Protein AF-A0A4Y1VCK9-F1 (afdb_monomer_lite)

Sequence (188 aa):
MKLEYYNTDTGCELAETELLISRLETYLGGITMLRAAAGSPEPTPFEHFLKASGNYLPSPQARWCTQKMKLAEMEKFVGDAPTISYVGIRGDEDREGYVSTKPNIQAIFPFRKNIWSVDVVNKVLSNNNIAQLLEIYTSLCDEETLSEAKKIIEKPLTKDFYYSKKTNSLLDLDTKLFNKAVFNLNNS

Radius of gyration: 20.65 Å; chains: 1; bounding box: 45×40×56 Å

Structure (mmCIF, N/CA/C/O backbone):
data_AF-A0A4Y1VCK9-F1
#
_entry.id   AF-A0A4Y1VCK9-F1
#
loop_
_atom_site.group_PDB
_atom_site.id
_atom_site.type_symbol
_atom_site.label_atom_id
_atom_site.label_alt_id
_atom_site.label_comp_id
_atom_site.label_asym_id
_atom_site.label_entity_id
_atom_site.label_seq_id
_atom_site.pdbx_PDB_ins_code
_atom_site.Cartn_x
_atom_site.Cartn_y
_atom_site.Cartn_z
_atom_site.occupancy
_atom_site.B_iso_or_equiv
_atom_site.auth_seq_id
_atom_site.auth_comp_id
_atom_site.auth_asym_id
_atom_site.auth_atom_id
_atom_site.pdbx_PDB_model_num
ATOM 1 N N . MET A 1 1 ? -9.619 -18.671 -3.807 1.00 60.00 1 MET A N 1
ATOM 2 C CA . MET A 1 1 ? -9.296 -17.277 -4.178 1.00 60.00 1 MET A CA 1
ATOM 3 C C . MET A 1 1 ? -8.118 -17.328 -5.134 1.00 60.00 1 MET A C 1
ATOM 5 O O . MET A 1 1 ? -7.158 -18.013 -4.806 1.00 60.00 1 MET A O 1
ATOM 9 N N . LYS A 1 2 ? -8.210 -16.713 -6.317 1.00 82.00 2 LYS A N 1
ATOM 10 C CA . LYS A 1 2 ? -7.089 -16.642 -7.266 1.00 82.00 2 LYS A CA 1
ATOM 11 C C . LYS A 1 2 ? -6.325 -15.349 -6.975 1.00 82.00 2 LYS A C 1
ATOM 13 O O . LYS A 1 2 ? -6.942 -14.290 -6.987 1.00 82.00 2 LYS A O 1
ATOM 18 N N . LEU A 1 3 ? -5.045 -15.456 -6.632 1.00 91.31 3 LEU A N 1
ATOM 19 C CA . LEU A 1 3 ? -4.153 -14.313 -6.444 1.00 91.31 3 LEU A CA 1
ATOM 20 C C . LEU A 1 3 ? -3.320 -14.133 -7.709 1.00 91.31 3 LEU A C 1
ATOM 22 O O . LEU A 1 3 ? -2.913 -15.119 -8.320 1.00 91.31 3 LEU A O 1
ATOM 26 N N . GLU A 1 4 ? -3.075 -12.883 -8.080 1.00 94.38 4 GLU A N 1
ATOM 27 C CA . GLU A 1 4 ? -2.155 -12.532 -9.156 1.00 94.38 4 GLU A CA 1
ATOM 28 C C . GLU A 1 4 ? -0.924 -11.874 -8.541 1.00 94.38 4 GLU A C 1
ATOM 30 O O . GLU A 1 4 ? -1.030 -10.936 -7.749 1.00 94.38 4 GLU A O 1
ATOM 35 N N . TYR A 1 5 ? 0.245 -12.408 -8.881 1.00 95.50 5 TYR A N 1
ATOM 36 C CA . TYR A 1 5 ? 1.530 -11.903 -8.422 1.00 95.50 5 TYR A CA 1
ATOM 37 C C . TYR A 1 5 ? 2.165 -11.092 -9.540 1.00 95.50 5 TYR A C 1
ATOM 39 O O . TYR A 1 5 ? 2.100 -11.484 -10.704 1.00 95.50 5 TYR A O 1
ATOM 47 N N . TYR A 1 6 ? 2.803 -9.982 -9.191 1.00 95.56 6 TYR A N 1
ATOM 48 C CA . TYR A 1 6 ? 3.545 -9.177 -10.148 1.00 95.56 6 TYR A CA 1
ATOM 49 C C . TYR A 1 6 ? 4.873 -8.713 -9.551 1.00 95.56 6 TYR A C 1
ATOM 51 O O . TYR A 1 6 ? 4.999 -8.553 -8.335 1.00 95.56 6 TYR A O 1
ATOM 59 N N . ASN A 1 7 ? 5.850 -8.468 -10.419 1.00 95.44 7 ASN A N 1
ATOM 60 C CA . ASN A 1 7 ? 7.098 -7.799 -10.078 1.00 95.44 7 ASN A CA 1
ATOM 61 C C . ASN A 1 7 ? 7.366 -6.677 -11.085 1.00 95.44 7 ASN A C 1
ATOM 63 O O . ASN A 1 7 ? 7.166 -6.859 -12.282 1.00 95.44 7 ASN A O 1
ATOM 67 N N . THR A 1 8 ? 7.809 -5.514 -10.611 1.00 94.06 8 THR A N 1
ATOM 68 C CA . THR A 1 8 ? 8.187 -4.391 -11.482 1.00 94.06 8 THR A CA 1
ATOM 69 C C . THR A 1 8 ? 9.689 -4.417 -11.719 1.00 94.06 8 THR A C 1
ATOM 71 O O . THR A 1 8 ? 10.450 -4.088 -10.809 1.00 94.06 8 THR A O 1
ATOM 74 N N . ASP A 1 9 ? 10.101 -4.785 -12.924 1.00 92.19 9 ASP A N 1
ATOM 75 C CA . ASP A 1 9 ? 11.502 -4.888 -13.321 1.00 92.19 9 ASP A CA 1
ATOM 76 C C . ASP A 1 9 ? 12.027 -3.532 -13.810 1.00 92.19 9 ASP A C 1
ATOM 78 O O . ASP A 1 9 ? 11.540 -2.940 -14.781 1.00 92.19 9 ASP A O 1
ATOM 82 N N . THR A 1 10 ? 13.025 -3.024 -13.088 1.00 88.06 10 THR A N 1
ATOM 83 C CA . THR A 1 10 ? 13.671 -1.741 -13.369 1.00 88.06 10 THR A CA 1
ATOM 84 C C . THR A 1 10 ? 14.794 -1.845 -14.401 1.00 88.06 10 THR A C 1
ATOM 86 O O . THR A 1 10 ? 15.227 -0.817 -14.922 1.00 88.06 10 THR A O 1
ATOM 89 N N . GLY A 1 11 ? 15.246 -3.063 -14.710 1.00 89.00 11 GLY A N 1
ATOM 90 C CA . GLY A 1 11 ? 16.439 -3.377 -15.491 1.00 89.00 11 GLY A CA 1
ATOM 91 C C . GLY A 1 11 ? 17.757 -3.196 -14.732 1.00 89.00 11 GLY A C 1
ATOM 92 O O . GLY A 1 11 ? 18.815 -3.397 -15.321 1.00 89.00 11 GLY A O 1
ATOM 93 N N . CYS A 1 12 ? 17.704 -2.833 -13.446 1.00 91.69 12 CYS A N 1
ATOM 94 C CA . CYS A 1 12 ? 18.872 -2.586 -12.595 1.00 91.69 12 CYS A CA 1
ATOM 95 C C . CYS A 1 12 ? 18.836 -3.393 -11.287 1.00 91.69 12 CYS A C 1
ATOM 97 O O . CYS A 1 12 ? 19.471 -3.007 -10.305 1.00 91.69 12 CYS A O 1
ATOM 99 N N . GLU A 1 13 ? 18.064 -4.479 -11.244 1.00 92.81 13 GLU A N 1
ATOM 100 C CA . GLU A 1 13 ? 18.006 -5.353 -10.076 1.00 92.81 13 GLU A CA 1
ATOM 101 C C . GLU A 1 13 ? 19.308 -6.155 -9.920 1.00 92.81 13 GLU A C 1
ATOM 103 O O . GLU A 1 13 ? 20.048 -6.404 -10.875 1.00 92.81 13 GLU A O 1
ATOM 108 N N . LEU A 1 14 ? 19.598 -6.567 -8.68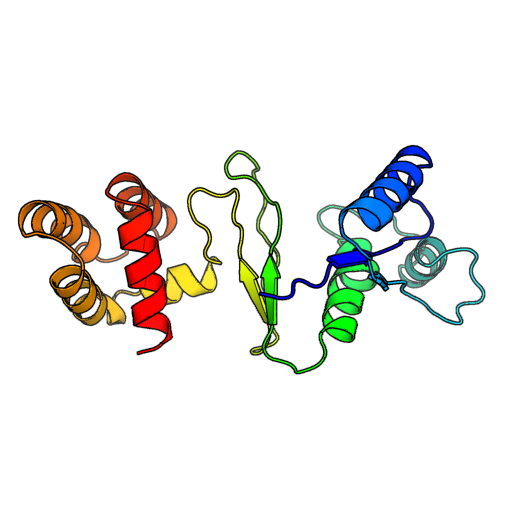7 1.00 95.69 14 LEU A N 1
ATOM 109 C CA . LEU A 1 14 ? 20.730 -7.446 -8.405 1.00 95.69 14 LEU A CA 1
ATOM 110 C C . LEU A 1 14 ? 20.469 -8.854 -8.958 1.00 95.69 14 LEU A C 1
ATOM 112 O O . LEU A 1 14 ? 19.330 -9.326 -8.964 1.00 95.69 14 LEU A O 1
ATOM 116 N N . ALA A 1 15 ? 21.529 -9.567 -9.347 1.00 95.81 15 ALA A N 1
ATOM 117 C CA . ALA A 1 15 ? 21.416 -10.936 -9.857 1.00 95.81 15 ALA A CA 1
ATOM 118 C C . ALA A 1 15 ? 20.752 -11.885 -8.839 1.00 95.81 15 ALA A C 1
ATOM 120 O O . ALA A 1 15 ? 20.006 -12.790 -9.210 1.00 95.81 15 ALA A O 1
ATOM 121 N N . GLU A 1 16 ? 20.979 -11.657 -7.544 1.00 96.56 16 GLU A N 1
ATOM 122 C CA . GLU A 1 16 ? 20.338 -12.386 -6.452 1.00 96.56 16 GLU A CA 1
ATOM 123 C C . GLU A 1 16 ? 18.826 -12.127 -6.386 1.00 96.56 16 GLU A C 1
ATOM 125 O O . GLU A 1 16 ? 18.066 -13.048 -6.079 1.00 96.56 16 GLU A O 1
ATOM 130 N N . THR A 1 17 ? 18.383 -10.904 -6.697 1.00 95.38 17 THR A N 1
ATOM 131 C CA . THR A 1 17 ? 16.960 -10.540 -6.767 1.00 95.38 17 THR A CA 1
ATOM 132 C C . THR A 1 17 ? 16.283 -11.262 -7.927 1.00 95.38 17 THR A C 1
ATOM 134 O O . THR A 1 17 ? 15.239 -11.881 -7.731 1.00 95.38 17 THR A O 1
ATOM 137 N N . GLU A 1 18 ? 16.906 -11.269 -9.106 1.00 94.25 18 GLU A N 1
ATOM 138 C CA . GLU A 1 18 ? 16.404 -11.994 -10.281 1.00 94.25 18 GLU A CA 1
ATOM 139 C C . GLU A 1 18 ? 16.302 -13.504 -10.018 1.00 94.25 18 GLU A C 1
ATOM 141 O O . GLU A 1 18 ? 15.280 -14.140 -10.293 1.00 94.25 18 GLU A O 1
ATOM 146 N N . LEU A 1 19 ? 17.328 -14.086 -9.388 1.00 96.06 19 LEU A N 1
ATOM 147 C CA . LEU A 1 19 ? 17.314 -15.494 -8.991 1.00 96.06 19 LEU A CA 1
ATOM 148 C C . LEU A 1 19 ? 16.197 -15.798 -7.982 1.00 96.06 19 LEU A C 1
ATOM 150 O O . LEU A 1 19 ? 15.556 -16.849 -8.062 1.00 96.06 19 LEU A O 1
ATOM 154 N N . LEU A 1 20 ? 15.964 -14.902 -7.020 1.00 96.12 20 LEU A N 1
ATOM 155 C CA . LEU A 1 20 ? 14.878 -15.040 -6.055 1.00 96.12 20 LEU A CA 1
ATOM 156 C C . LEU A 1 20 ? 13.510 -15.001 -6.748 1.00 96.12 20 LEU A C 1
ATOM 158 O O . LEU A 1 20 ? 12.677 -15.863 -6.469 1.00 96.12 20 LEU A O 1
ATOM 162 N N . ILE A 1 21 ? 13.289 -14.054 -7.664 1.00 95.38 21 ILE A N 1
ATOM 163 C CA . ILE A 1 21 ? 12.033 -13.929 -8.418 1.00 95.38 21 ILE A CA 1
ATOM 164 C C . ILE A 1 21 ? 11.775 -15.195 -9.239 1.00 95.38 21 ILE A C 1
ATOM 166 O O . ILE A 1 21 ? 10.688 -15.756 -9.145 1.00 95.38 21 ILE A O 1
ATOM 170 N N . SER A 1 22 ? 12.781 -15.713 -9.949 1.00 94.25 22 SER A N 1
ATOM 171 C CA . SER A 1 22 ? 12.662 -16.952 -10.734 1.00 94.25 22 SER A CA 1
ATOM 172 C C . SER A 1 22 ? 12.265 -18.168 -9.877 1.00 94.25 22 SER A C 1
ATOM 174 O O . SER A 1 22 ? 11.417 -18.983 -10.258 1.00 94.25 22 SER A O 1
ATOM 176 N N . ARG A 1 23 ? 12.829 -18.281 -8.666 1.00 96.00 23 ARG A N 1
ATOM 177 C CA . ARG A 1 23 ? 12.450 -19.337 -7.710 1.00 96.00 23 ARG A CA 1
ATOM 178 C C . ARG A 1 23 ? 11.017 -19.166 -7.209 1.00 96.00 23 ARG A C 1
ATOM 180 O O . ARG A 1 23 ? 10.289 -20.153 -7.105 1.00 96.00 23 ARG A O 1
ATOM 187 N N . LEU A 1 24 ? 10.614 -17.933 -6.903 1.00 96.12 24 LEU A N 1
ATOM 188 C CA . LEU A 1 24 ? 9.256 -17.623 -6.455 1.00 96.12 24 LEU A CA 1
ATOM 189 C C . LEU A 1 24 ? 8.224 -17.870 -7.554 1.00 96.12 24 LEU A C 1
ATOM 191 O O . LEU A 1 24 ? 7.168 -18.417 -7.262 1.00 96.12 24 LEU A O 1
ATOM 195 N N . GLU A 1 25 ? 8.534 -17.535 -8.803 1.00 94.56 25 GLU A N 1
ATOM 196 C CA . GLU A 1 25 ? 7.661 -17.775 -9.952 1.00 94.56 25 GLU A CA 1
ATOM 197 C C . GLU A 1 25 ? 7.301 -19.259 -10.081 1.00 94.56 25 GLU A C 1
ATOM 199 O O . GLU A 1 25 ? 6.123 -19.605 -10.198 1.00 94.56 25 GLU A O 1
ATOM 204 N N . THR A 1 26 ? 8.303 -20.133 -9.949 1.00 92.12 26 THR A N 1
ATOM 205 C CA . THR A 1 26 ? 8.113 -21.592 -9.968 1.00 92.12 26 THR A CA 1
ATOM 206 C C . THR A 1 26 ? 7.213 -22.062 -8.823 1.00 92.12 26 THR A C 1
ATOM 208 O O . THR A 1 26 ? 6.365 -22.931 -9.014 1.00 92.12 26 THR A O 1
ATOM 211 N N . TYR A 1 27 ? 7.381 -21.491 -7.627 1.00 94.12 27 TYR A N 1
ATOM 212 C CA . TYR A 1 27 ? 6.625 -21.885 -6.437 1.00 94.12 27 TYR A CA 1
ATOM 213 C C . TYR A 1 27 ? 5.177 -21.366 -6.439 1.00 94.12 27 TYR A C 1
ATOM 215 O O . TYR A 1 27 ? 4.266 -22.067 -6.004 1.00 94.12 27 TYR A O 1
ATOM 223 N N . LEU A 1 28 ? 4.958 -20.139 -6.916 1.00 93.25 28 LEU A N 1
ATOM 224 C CA . LEU A 1 28 ? 3.664 -19.450 -6.881 1.00 93.25 28 LEU A CA 1
ATOM 225 C C . LEU A 1 28 ? 2.787 -19.743 -8.107 1.00 93.25 28 LEU A C 1
ATOM 227 O O . LEU A 1 28 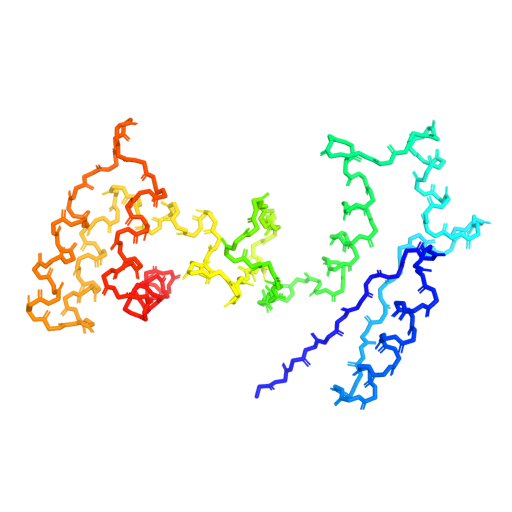? 1.611 -19.382 -8.112 1.00 93.25 28 LEU A O 1
ATOM 231 N N . GLY A 1 29 ? 3.334 -20.414 -9.125 1.00 90.75 29 GLY A N 1
ATOM 232 C CA . GLY A 1 29 ? 2.617 -20.741 -10.358 1.00 90.75 29 GLY A CA 1
ATOM 233 C C . GLY A 1 29 ? 2.518 -19.572 -11.342 1.00 90.75 29 GLY A C 1
ATOM 234 O O . GLY A 1 29 ? 1.594 -19.548 -12.154 1.00 90.75 29 GLY A O 1
ATOM 235 N N . GLY A 1 30 ? 3.453 -18.618 -11.268 1.00 93.31 30 GLY A N 1
ATOM 236 C CA . GLY A 1 30 ? 3.553 -17.470 -12.173 1.00 93.31 30 GLY A CA 1
ATOM 237 C C . GLY A 1 30 ? 3.673 -16.120 -11.460 1.00 93.31 30 GLY A C 1
ATOM 238 O O . GLY A 1 30 ? 3.009 -15.868 -10.453 1.00 93.31 30 GLY A O 1
ATOM 239 N N . ILE A 1 31 ? 4.506 -15.235 -12.014 1.00 96.19 31 ILE A N 1
ATOM 240 C CA . ILE A 1 31 ? 4.640 -13.829 -11.617 1.00 96.19 31 ILE A CA 1
ATOM 241 C C . ILE A 1 31 ? 4.616 -12.982 -12.890 1.00 96.19 31 ILE A C 1
ATOM 243 O O . ILE A 1 31 ? 5.438 -13.162 -13.783 1.00 96.19 31 ILE A O 1
ATOM 247 N N . THR A 1 32 ? 3.696 -12.025 -12.977 1.00 96.00 32 THR A N 1
ATOM 248 C CA . THR A 1 32 ? 3.654 -11.089 -14.102 1.00 96.00 32 THR A CA 1
ATOM 249 C C . THR A 1 32 ? 4.784 -10.069 -13.979 1.00 96.00 32 THR A C 1
ATOM 251 O O . THR A 1 32 ? 4.818 -9.266 -13.044 1.00 96.00 32 THR A O 1
ATOM 254 N N . MET A 1 33 ? 5.694 -10.061 -14.950 1.00 95.25 33 MET A N 1
ATOM 255 C CA . MET A 1 33 ? 6.770 -9.074 -15.027 1.00 95.25 33 MET A CA 1
ATOM 256 C C . MET A 1 33 ? 6.261 -7.784 -15.679 1.00 95.25 33 MET A C 1
ATOM 258 O O . MET A 1 33 ? 5.908 -7.760 -16.857 1.00 95.25 33 MET A O 1
ATOM 262 N N . LEU A 1 34 ? 6.221 -6.703 -14.905 1.00 96.25 34 LEU A N 1
ATOM 263 C CA . LEU A 1 34 ? 5.840 -5.369 -15.358 1.00 96.25 34 LEU A CA 1
ATOM 264 C C . LEU A 1 34 ? 7.097 -4.564 -15.658 1.00 96.25 34 LEU A C 1
ATOM 266 O O . LEU A 1 34 ? 7.964 -4.424 -14.797 1.00 96.25 34 LEU A O 1
ATOM 270 N N . ARG A 1 35 ? 7.189 -4.005 -16.864 1.00 94.56 35 ARG A N 1
ATOM 271 C CA . ARG A 1 35 ? 8.363 -3.247 -17.297 1.00 94.56 35 ARG A CA 1
ATOM 272 C C . ARG A 1 35 ? 7.944 -1.909 -17.883 1.00 94.56 35 ARG A C 1
ATOM 274 O O . ARG A 1 35 ? 7.143 -1.846 -18.813 1.00 94.56 35 ARG A O 1
ATOM 281 N N . ALA A 1 36 ? 8.503 -0.839 -17.332 1.00 95.38 36 ALA A N 1
ATOM 282 C CA . ALA A 1 36 ? 8.236 0.513 -17.799 1.00 95.38 36 ALA A CA 1
ATOM 283 C C . ALA A 1 36 ? 9.016 0.836 -19.086 1.00 95.38 36 ALA A C 1
ATOM 285 O O . ALA A 1 36 ? 9.899 0.087 -19.499 1.00 95.38 36 ALA A O 1
ATOM 286 N N . ALA A 1 37 ? 8.707 1.982 -19.701 1.00 94.50 37 ALA A N 1
ATOM 287 C CA . ALA A 1 37 ? 9.429 2.516 -20.863 1.00 94.50 37 ALA A CA 1
ATOM 288 C C . ALA A 1 37 ? 9.569 1.526 -22.045 1.00 94.50 37 ALA A C 1
ATOM 290 O O . ALA A 1 37 ? 10.586 1.510 -22.740 1.00 94.50 37 ALA A O 1
ATOM 291 N N . ALA A 1 38 ? 8.541 0.703 -22.288 1.00 89.94 38 ALA A N 1
ATOM 292 C CA . ALA A 1 38 ? 8.500 -0.192 -23.442 1.00 89.94 38 ALA A CA 1
ATOM 293 C C . ALA A 1 38 ? 8.685 0.595 -24.754 1.00 89.94 38 ALA A C 1
ATOM 295 O O . ALA A 1 38 ? 8.019 1.606 -24.980 1.00 89.94 38 ALA A O 1
ATOM 296 N N . GLY A 1 39 ? 9.607 0.140 -25.607 1.00 90.44 39 GLY A N 1
ATOM 297 C CA . GLY A 1 39 ? 9.965 0.823 -26.856 1.00 90.44 39 GLY A CA 1
ATOM 298 C C . GLY A 1 39 ? 10.962 1.980 -26.703 1.00 90.44 39 GLY A C 1
ATOM 299 O O . GLY A 1 39 ? 11.272 2.643 -27.690 1.00 90.44 39 GLY A O 1
ATOM 300 N N . SER A 1 40 ? 11.482 2.229 -25.498 1.00 94.38 40 SER A N 1
ATOM 301 C CA . SER A 1 40 ? 12.594 3.160 -25.296 1.00 94.38 40 SER A CA 1
ATOM 302 C C . SER A 1 40 ? 13.859 2.682 -26.026 1.00 94.38 40 SER A C 1
ATOM 304 O O . SER A 1 40 ? 14.155 1.488 -25.985 1.00 94.38 40 SER A O 1
ATOM 306 N N . PRO A 1 41 ? 14.644 3.592 -26.638 1.00 94.69 41 PRO A N 1
ATOM 307 C CA . PRO A 1 41 ? 15.957 3.259 -27.191 1.00 94.69 41 PRO A CA 1
ATOM 308 C C . PRO A 1 41 ? 17.045 3.106 -26.113 1.00 94.69 41 PRO A C 1
ATOM 310 O O . PRO A 1 41 ? 18.161 2.701 -26.425 1.00 94.69 41 PRO A O 1
ATOM 313 N N . GLU A 1 42 ? 16.751 3.481 -24.866 1.00 95.50 42 GLU A N 1
ATOM 314 C CA . GLU A 1 42 ? 17.703 3.419 -23.752 1.00 95.50 42 GLU A CA 1
ATOM 315 C C . GLU A 1 42 ? 17.856 1.979 -23.214 1.00 95.50 42 GLU A C 1
ATOM 317 O O . GLU A 1 42 ? 16.892 1.211 -23.282 1.00 95.50 42 GLU A O 1
ATOM 322 N N . PRO A 1 43 ? 19.025 1.607 -22.649 1.00 93.38 43 PRO A N 1
ATOM 323 C CA . PRO A 1 43 ? 19.329 0.221 -22.271 1.00 93.38 43 PRO A CA 1
ATOM 324 C C . PRO A 1 43 ? 18.352 -0.386 -21.257 1.00 93.38 43 PRO A C 1
ATOM 326 O O . PRO A 1 43 ? 17.958 -1.548 -21.384 1.00 93.38 43 PRO A O 1
ATOM 329 N N . THR A 1 44 ? 17.930 0.396 -20.264 1.00 95.06 44 THR A N 1
ATOM 330 C CA . THR A 1 44 ? 16.940 -0.023 -19.274 1.00 95.06 44 THR A CA 1
ATOM 331 C C . THR A 1 44 ? 15.875 1.053 -19.050 1.00 95.06 44 THR A C 1
ATOM 333 O O . THR A 1 44 ? 16.066 2.234 -19.378 1.00 95.06 44 THR A O 1
ATOM 336 N N . PRO A 1 45 ? 14.734 0.675 -18.442 1.00 95.44 45 PRO A N 1
ATOM 337 C CA . PRO A 1 45 ? 13.766 1.647 -17.955 1.00 95.44 45 PRO A CA 1
ATOM 338 C C . PRO A 1 45 ? 14.388 2.684 -17.008 1.00 95.44 45 PRO A C 1
ATOM 340 O O . PRO A 1 45 ? 13.941 3.832 -16.992 1.00 95.44 45 PRO A O 1
ATOM 343 N N . PHE A 1 46 ? 15.420 2.317 -16.240 1.00 95.31 46 PHE A N 1
ATOM 344 C CA . PHE A 1 46 ? 16.111 3.251 -15.358 1.00 95.31 46 PHE A CA 1
ATOM 345 C C . PHE A 1 46 ? 16.854 4.336 -16.140 1.00 95.31 46 PHE A C 1
ATOM 347 O O . PHE A 1 46 ? 16.624 5.510 -15.857 1.00 95.31 46 PHE A O 1
ATOM 354 N N . GLU A 1 47 ? 17.671 4.000 -17.150 1.00 95.50 47 GLU A N 1
ATOM 355 C CA . GLU A 1 47 ? 18.364 5.031 -17.945 1.00 95.50 47 GLU A CA 1
ATOM 356 C C . GLU A 1 47 ? 17.375 5.925 -18.698 1.00 95.50 47 GLU A C 1
ATOM 358 O O . GLU A 1 47 ? 17.579 7.140 -18.765 1.00 95.50 47 GLU A O 1
ATOM 363 N N . HIS A 1 48 ? 16.267 5.354 -19.189 1.00 96.56 48 HIS A N 1
ATOM 364 C CA . HIS A 1 48 ? 15.189 6.135 -19.795 1.00 96.56 48 HIS A CA 1
ATOM 365 C C . HIS A 1 48 ? 14.687 7.235 -18.860 1.00 96.56 48 HIS A C 1
ATOM 367 O O . HIS A 1 48 ? 14.678 8.416 -19.222 1.00 96.56 48 HIS A O 1
ATOM 373 N N . PHE A 1 49 ? 14.283 6.869 -17.643 1.00 95.88 49 PHE A N 1
ATOM 374 C CA . PHE A 1 49 ? 13.736 7.842 -16.704 1.00 95.88 49 PHE A CA 1
ATOM 375 C C . PHE A 1 49 ? 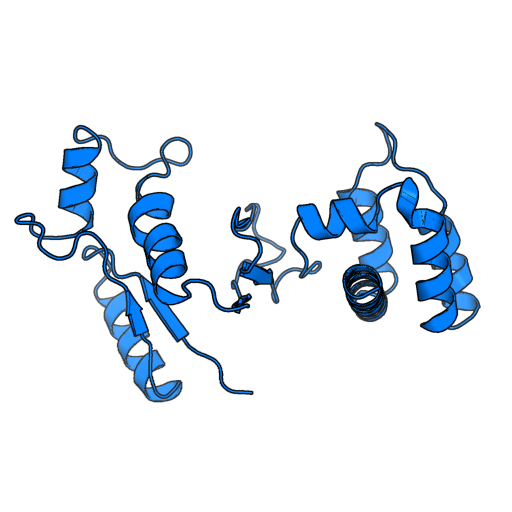14.800 8.709 -16.031 1.00 95.88 49 PHE A C 1
ATOM 377 O O . PHE A 1 49 ? 14.487 9.844 -15.673 1.00 95.88 49 PHE A O 1
ATOM 384 N N . LEU A 1 50 ? 16.045 8.244 -15.918 1.00 95.75 50 LEU A N 1
ATOM 385 C CA . LEU A 1 50 ? 17.172 9.061 -15.475 1.00 95.75 50 LEU A CA 1
ATOM 386 C C . LEU A 1 50 ? 17.388 10.227 -16.444 1.00 95.75 50 LEU A C 1
ATOM 388 O O . LEU A 1 50 ? 17.416 11.383 -16.020 1.00 95.75 50 LEU A O 1
ATOM 392 N N . LYS A 1 51 ? 17.437 9.945 -17.750 1.00 95.94 51 LYS A N 1
ATOM 393 C CA . LYS A 1 51 ? 17.563 10.968 -18.795 1.00 95.94 51 LYS A CA 1
ATOM 394 C C . LYS A 1 51 ? 16.341 11.883 -18.842 1.00 95.94 51 LYS A C 1
ATOM 396 O O . LYS A 1 51 ? 16.497 13.103 -18.884 1.00 95.94 51 LYS A O 1
ATOM 401 N N . ALA A 1 52 ? 15.132 11.321 -18.755 1.00 95.00 52 ALA A N 1
ATOM 402 C CA . ALA A 1 52 ? 13.895 12.104 -18.692 1.00 95.00 52 ALA A CA 1
ATOM 403 C C . ALA A 1 52 ? 13.812 13.000 -17.439 1.00 95.00 52 ALA A C 1
ATOM 405 O O . ALA A 1 52 ? 13.157 14.039 -17.472 1.00 95.00 52 ALA A O 1
ATOM 406 N N . SER A 1 53 ? 14.509 12.633 -16.358 1.00 94.62 53 SER A N 1
ATOM 407 C CA . SER A 1 53 ? 14.625 13.415 -15.120 1.00 94.62 53 SER A CA 1
ATOM 408 C C . SER A 1 53 ? 15.846 14.349 -15.106 1.00 94.62 53 SER A C 1
ATOM 410 O O . SER A 1 53 ? 16.250 14.809 -14.041 1.00 94.62 53 SER A O 1
ATOM 412 N N . GLY A 1 54 ? 16.472 14.624 -16.258 1.00 94.81 54 GLY A N 1
ATOM 413 C CA . GLY A 1 54 ? 17.620 15.537 -16.350 1.00 94.81 54 GLY A CA 1
ATOM 414 C C . GLY A 1 54 ? 18.907 14.980 -15.739 1.00 94.81 54 GLY A C 1
ATOM 415 O O . GLY A 1 54 ? 19.734 15.746 -15.252 1.00 94.81 54 GLY A O 1
ATOM 416 N N . ASN A 1 55 ? 19.069 13.655 -15.742 1.00 94.62 55 ASN A N 1
ATOM 417 C CA . ASN A 1 55 ? 20.161 12.915 -15.100 1.00 94.62 55 ASN A CA 1
ATOM 418 C C . ASN A 1 55 ? 20.239 13.088 -13.573 1.00 94.62 55 ASN A C 1
ATOM 420 O O . ASN A 1 55 ? 21.288 12.871 -12.967 1.00 94.62 55 ASN A O 1
ATOM 424 N N . TYR A 1 56 ? 19.122 13.449 -12.938 1.00 93.31 56 TYR A N 1
ATOM 425 C CA . TYR A 1 56 ? 19.024 13.535 -11.488 1.00 93.31 56 TYR A CA 1
ATOM 426 C C . TYR A 1 56 ? 18.637 12.182 -10.875 1.00 93.31 56 TYR A C 1
ATOM 428 O O . TYR A 1 56 ? 17.578 11.623 -11.175 1.00 93.31 56 TYR A O 1
ATOM 436 N N . LEU A 1 57 ? 19.490 11.662 -9.988 1.00 93.75 57 LEU A N 1
ATOM 437 C CA . LEU A 1 57 ? 19.252 10.394 -9.297 1.00 93.75 57 LEU A CA 1
ATOM 438 C C . LEU A 1 57 ? 18.005 10.460 -8.397 1.00 93.75 57 LEU A C 1
ATOM 440 O O . LEU A 1 57 ? 17.697 11.514 -7.837 1.00 93.75 57 LEU A O 1
ATOM 444 N N . PRO A 1 58 ? 17.274 9.343 -8.234 1.00 92.19 58 PRO A N 1
ATOM 445 C CA . PRO A 1 58 ? 16.096 9.328 -7.382 1.00 92.19 58 PRO A CA 1
ATOM 446 C C . PRO A 1 58 ? 16.495 9.505 -5.914 1.00 92.19 58 PRO A C 1
ATOM 448 O O . PRO A 1 58 ? 17.531 9.017 -5.463 1.00 92.19 58 PRO A O 1
ATOM 451 N N . SER A 1 59 ? 15.638 10.174 -5.149 1.00 91.38 59 SER A N 1
ATOM 452 C CA . SER A 1 59 ? 15.830 10.423 -3.718 1.00 91.38 59 SER A CA 1
ATOM 453 C C . SER A 1 59 ? 14.503 10.283 -2.961 1.00 91.38 59 SER A C 1
ATOM 455 O O . SER A 1 59 ? 13.445 10.176 -3.592 1.00 91.38 59 SER A O 1
ATOM 457 N N . PRO A 1 60 ? 14.503 10.295 -1.614 1.00 85.19 60 PRO A N 1
ATOM 458 C CA . PRO A 1 60 ? 13.262 10.311 -0.840 1.00 85.19 60 PRO A CA 1
ATOM 459 C C . PRO A 1 60 ? 12.326 11.473 -1.205 1.00 85.19 60 PRO A C 1
ATOM 461 O O . PRO A 1 60 ? 11.110 11.314 -1.132 1.00 85.19 60 PRO A O 1
ATOM 464 N N . GLN A 1 61 ? 12.873 12.614 -1.634 1.00 85.62 61 GLN A N 1
ATOM 465 C CA . GLN A 1 61 ? 12.111 13.767 -2.119 1.00 85.62 61 GLN A CA 1
ATOM 466 C C . GLN A 1 61 ? 11.740 13.616 -3.602 1.00 85.62 61 GLN A C 1
ATOM 468 O O . GLN A 1 61 ? 10.614 13.908 -3.995 1.00 85.62 61 GLN A O 1
ATOM 473 N N . ALA A 1 62 ? 12.663 13.113 -4.426 1.00 88.88 62 ALA A N 1
ATOM 474 C CA . ALA A 1 62 ? 12.478 12.909 -5.860 1.00 88.88 62 ALA A CA 1
ATOM 475 C C . ALA A 1 62 ? 12.224 11.427 -6.176 1.00 88.88 62 ALA A C 1
ATOM 477 O O . ALA A 1 62 ? 13.081 10.711 -6.697 1.00 88.88 62 ALA A O 1
ATOM 478 N N . ARG A 1 63 ? 11.015 10.954 -5.859 1.00 90.75 63 ARG A N 1
ATOM 479 C CA . ARG A 1 63 ? 10.624 9.533 -5.950 1.00 90.75 63 ARG A CA 1
ATOM 480 C C . ARG A 1 63 ? 10.180 9.099 -7.352 1.00 90.75 63 ARG A C 1
ATOM 482 O O . ARG A 1 63 ? 9.279 8.265 -7.486 1.00 90.75 63 ARG A O 1
ATOM 489 N N . TRP A 1 64 ? 10.797 9.645 -8.399 1.00 93.00 64 TRP A N 1
ATOM 490 C CA . TRP A 1 64 ? 10.381 9.403 -9.783 1.00 93.00 64 TRP A CA 1
ATOM 491 C C . TRP A 1 64 ? 10.462 7.921 -10.165 1.00 93.00 64 TRP A C 1
ATOM 493 O O . TRP A 1 64 ? 9.576 7.431 -10.860 1.00 93.00 64 TRP A O 1
ATOM 503 N N . CYS A 1 65 ? 11.443 7.172 -9.645 1.00 92.25 65 CYS A N 1
ATOM 504 C CA . CYS A 1 65 ? 11.571 5.740 -9.926 1.00 92.25 65 CYS A CA 1
ATOM 505 C C . CYS A 1 65 ? 10.375 4.951 -9.373 1.00 92.25 65 CYS A C 1
ATOM 507 O O . CYS A 1 65 ? 9.800 4.116 -10.064 1.00 92.25 65 CYS A O 1
ATOM 509 N N . THR A 1 66 ? 9.918 5.274 -8.157 1.00 91.56 66 THR A N 1
ATOM 510 C CA . THR A 1 66 ? 8.733 4.640 -7.560 1.00 91.56 66 THR A CA 1
ATOM 511 C C . THR A 1 66 ? 7.480 4.988 -8.358 1.00 91.56 66 THR A C 1
ATOM 513 O O . THR A 1 66 ? 6.683 4.109 -8.668 1.00 91.56 66 THR A O 1
ATOM 516 N N . GLN A 1 67 ? 7.313 6.261 -8.718 1.00 92.19 67 GLN A N 1
ATOM 517 C CA . GLN A 1 67 ? 6.124 6.724 -9.431 1.00 92.19 67 GLN A CA 1
ATOM 518 C C . GLN A 1 67 ? 6.039 6.147 -10.849 1.00 92.19 67 GLN A C 1
ATOM 520 O O . GLN A 1 67 ? 5.008 5.600 -11.224 1.00 92.19 67 GLN A O 1
ATOM 525 N N . LYS A 1 68 ? 7.118 6.257 -11.631 1.00 94.50 68 LYS A N 1
ATOM 526 C CA . LYS A 1 68 ? 7.126 5.933 -13.064 1.00 94.50 68 LYS A CA 1
ATOM 527 C C . LYS A 1 68 ? 7.368 4.459 -13.353 1.00 94.50 68 LYS A C 1
ATOM 529 O O . LYS A 1 68 ? 6.787 3.945 -14.296 1.00 94.50 68 LYS A O 1
ATOM 534 N N . MET A 1 69 ? 8.209 3.795 -12.563 1.00 95.12 69 MET A N 1
ATOM 535 C CA . MET A 1 69 ? 8.648 2.429 -12.868 1.00 95.12 69 MET A CA 1
ATOM 536 C C . MET A 1 69 ? 7.909 1.368 -12.055 1.00 95.12 69 MET A C 1
ATOM 538 O O . MET A 1 69 ? 7.964 0.199 -12.412 1.00 95.12 69 MET A O 1
ATOM 542 N N . LYS A 1 70 ? 7.231 1.756 -10.963 1.00 92.94 70 LYS A N 1
ATOM 543 C CA . LYS A 1 70 ? 6.527 0.816 -10.076 1.00 92.94 70 LYS A CA 1
ATOM 544 C C . LYS A 1 70 ? 5.026 1.073 -10.044 1.00 92.94 70 LYS A C 1
ATOM 546 O O . LYS A 1 70 ? 4.250 0.243 -10.504 1.00 92.94 70 LYS A O 1
ATOM 551 N N . LEU A 1 71 ? 4.617 2.232 -9.526 1.00 93.25 71 LEU A N 1
ATOM 552 C CA . LEU A 1 71 ? 3.203 2.546 -9.304 1.00 93.25 71 LEU A CA 1
ATOM 553 C C . LEU A 1 71 ? 2.434 2.678 -10.620 1.00 93.25 71 LEU A C 1
ATOM 555 O O . LEU A 1 71 ? 1.399 2.041 -10.769 1.00 93.25 71 LEU A O 1
ATOM 559 N N . ALA A 1 72 ? 2.966 3.427 -11.591 1.00 94.38 72 ALA A N 1
ATOM 560 C CA . ALA A 1 72 ? 2.314 3.591 -12.889 1.00 94.38 72 ALA A CA 1
ATOM 561 C C . ALA A 1 72 ? 2.158 2.264 -13.650 1.00 94.38 72 ALA A C 1
ATOM 563 O O . ALA A 1 72 ? 1.141 2.056 -14.303 1.00 94.38 72 ALA A O 1
ATOM 564 N N . GLU A 1 73 ? 3.135 1.358 -13.566 1.00 95.56 73 GLU A N 1
ATOM 565 C CA . GLU A 1 73 ? 3.044 0.059 -14.241 1.00 95.56 73 GLU A CA 1
ATOM 566 C C . GLU A 1 73 ? 2.062 -0.884 -13.538 1.00 95.56 73 GLU A C 1
ATOM 568 O O . GLU A 1 73 ? 1.269 -1.538 -14.211 1.00 95.56 73 GLU A O 1
ATOM 573 N N . MET A 1 74 ? 2.025 -0.887 -12.200 1.00 94.75 74 MET A N 1
ATOM 574 C CA . MET A 1 74 ? 0.988 -1.598 -11.444 1.00 94.75 74 MET A CA 1
ATOM 575 C C . MET A 1 74 ? -0.410 -1.068 -11.788 1.00 94.75 74 MET A C 1
ATOM 577 O O . MET A 1 74 ? -1.302 -1.848 -12.101 1.00 94.75 74 MET A O 1
ATOM 581 N N . GLU A 1 75 ? -0.594 0.254 -11.820 1.00 95.00 75 GLU A N 1
ATOM 582 C CA . GLU A 1 75 ? -1.877 0.880 -12.159 1.00 95.00 75 GLU A CA 1
ATOM 583 C C . GLU A 1 75 ? -2.344 0.590 -13.594 1.00 95.00 75 GLU A C 1
ATOM 585 O O . GLU A 1 75 ? -3.550 0.590 -13.848 1.00 95.00 75 GLU A O 1
ATOM 590 N N . LYS A 1 76 ? -1.416 0.384 -14.539 1.00 94.69 76 LYS A N 1
ATOM 591 C CA . LYS A 1 76 ? -1.728 -0.063 -15.907 1.00 94.69 76 LYS A CA 1
ATOM 592 C C . LYS A 1 76 ? -2.107 -1.537 -15.938 1.00 94.69 76 LYS A C 1
ATOM 594 O O . LYS A 1 76 ? -3.049 -1.893 -16.633 1.00 94.69 76 LYS A O 1
ATOM 599 N N . PHE A 1 77 ? -1.378 -2.369 -15.195 1.00 95.25 77 PHE A N 1
ATOM 600 C CA . PHE A 1 77 ? -1.625 -3.805 -15.109 1.00 95.25 77 PHE A CA 1
ATOM 601 C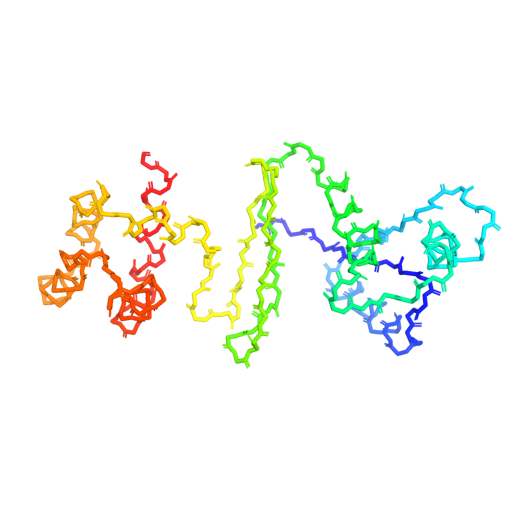 C . PHE A 1 77 ? -3.025 -4.113 -14.562 1.00 95.25 77 PHE A C 1
ATOM 603 O O . PHE A 1 77 ? -3.735 -4.928 -15.141 1.00 95.25 77 PHE A O 1
ATOM 610 N N . VAL A 1 78 ? -3.448 -3.417 -13.502 1.00 94.75 78 VAL A N 1
ATOM 611 C CA . VAL A 1 78 ? -4.779 -3.611 -12.894 1.00 94.75 78 VAL A CA 1
ATOM 612 C C . VAL A 1 78 ? -5.918 -2.966 -13.697 1.00 94.75 78 VAL A C 1
ATOM 614 O O . VAL A 1 78 ? -7.068 -3.396 -13.604 1.00 94.75 78 VAL A O 1
ATOM 617 N N . GLY A 1 79 ? -5.622 -1.924 -14.482 1.00 94.88 79 GLY A N 1
ATOM 618 C CA . GLY A 1 79 ? -6.616 -1.179 -15.253 1.00 94.88 79 GLY A CA 1
ATOM 619 C C . GLY A 1 79 ? -7.702 -0.544 -14.373 1.00 94.88 79 GLY A C 1
ATOM 620 O O . GLY A 1 79 ? -7.408 0.078 -13.348 1.00 94.88 79 GLY A O 1
ATOM 621 N N . ASP A 1 80 ? -8.960 -0.711 -14.787 1.00 95.00 80 ASP A N 1
ATOM 622 C CA . ASP A 1 80 ? -10.144 -0.148 -14.117 1.00 95.00 80 ASP A CA 1
ATOM 623 C C . ASP A 1 80 ? -10.907 -1.179 -13.264 1.00 95.00 80 ASP A C 1
ATOM 625 O O . ASP A 1 80 ? -11.941 -0.870 -12.669 1.00 95.00 80 ASP A O 1
ATOM 629 N N . ALA A 1 81 ? -10.408 -2.417 -13.178 1.00 92.19 81 ALA A N 1
ATOM 630 C CA . ALA A 1 81 ? -11.049 -3.467 -12.395 1.00 92.19 81 ALA A CA 1
ATOM 631 C C . ALA A 1 81 ? -10.950 -3.172 -10.882 1.00 92.19 81 ALA A C 1
ATOM 633 O O . ALA A 1 81 ? -9.885 -2.744 -10.416 1.00 92.19 81 ALA A O 1
ATOM 634 N N . PRO A 1 82 ? -12.011 -3.424 -10.086 1.00 92.94 82 PRO A N 1
ATOM 635 C CA . PRO A 1 82 ? -11.923 -3.384 -8.629 1.00 92.94 82 PRO A CA 1
ATOM 636 C C . PRO A 1 82 ? -10.839 -4.343 -8.124 1.00 92.94 82 PRO A C 1
ATOM 638 O O . PRO A 1 82 ? -10.923 -5.551 -8.340 1.00 92.94 82 PRO A O 1
ATOM 641 N N . THR A 1 83 ? -9.816 -3.805 -7.463 1.00 93.00 83 THR A N 1
ATOM 642 C CA . THR A 1 83 ? -8.588 -4.528 -7.124 1.00 93.00 83 THR A CA 1
ATOM 643 C C . THR A 1 83 ? -8.181 -4.281 -5.679 1.00 93.00 83 THR A C 1
ATOM 645 O O . THR A 1 83 ? -8.064 -3.138 -5.234 1.00 93.00 83 THR A O 1
ATOM 648 N N . ILE A 1 84 ? -7.888 -5.366 -4.960 1.00 90.50 84 ILE A N 1
ATOM 649 C CA . ILE A 1 84 ? -7.241 -5.317 -3.647 1.00 90.50 84 ILE A CA 1
ATOM 650 C C . ILE A 1 84 ? -5.749 -5.600 -3.836 1.00 90.50 84 ILE A C 1
ATOM 652 O O . ILE A 1 84 ? -5.357 -6.702 -4.213 1.00 90.50 84 ILE A O 1
ATOM 656 N N . SER A 1 85 ? -4.912 -4.604 -3.554 1.00 91.62 85 SER A N 1
ATOM 657 C CA . SER A 1 85 ? -3.455 -4.691 -3.634 1.00 91.62 85 SER A CA 1
ATOM 658 C C . SER A 1 85 ? -2.86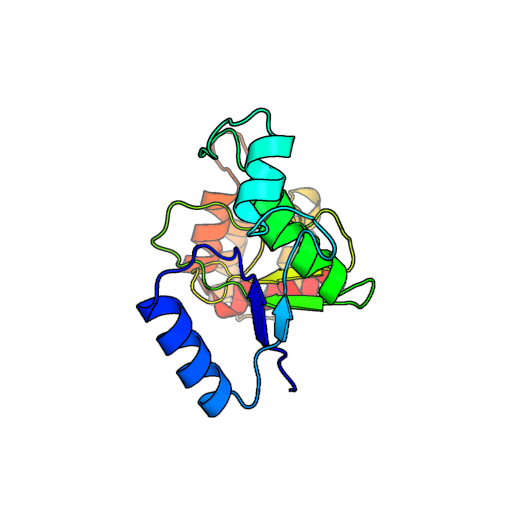2 -5.004 -2.261 1.00 91.62 85 SER A C 1
ATOM 660 O O . SER A 1 85 ? -2.825 -4.142 -1.381 1.00 91.62 85 SER A O 1
ATOM 662 N N . TYR A 1 86 ? -2.341 -6.217 -2.081 1.00 91.38 86 TYR A N 1
ATOM 663 C CA . TYR A 1 86 ? -1.655 -6.619 -0.851 1.00 91.38 86 TYR A CA 1
ATOM 664 C C . TYR A 1 86 ? -0.188 -6.187 -0.875 1.00 91.38 86 TYR A C 1
ATOM 666 O O . TYR A 1 86 ? 0.565 -6.575 -1.765 1.00 91.38 86 TYR A O 1
ATOM 674 N N . VAL A 1 87 ? 0.235 -5.403 0.119 1.00 90.12 87 VAL A N 1
ATOM 675 C CA . VAL A 1 87 ? 1.589 -4.837 0.181 1.00 90.12 87 VAL A CA 1
ATOM 676 C C . VAL A 1 87 ? 2.269 -5.212 1.493 1.00 90.12 87 VAL A C 1
ATOM 678 O O . VAL A 1 87 ? 1.797 -4.878 2.577 1.00 90.12 87 VAL A O 1
ATOM 681 N N . GLY A 1 88 ? 3.427 -5.863 1.396 1.00 89.31 88 GLY A N 1
ATOM 682 C CA . GLY A 1 88 ? 4.151 -6.421 2.537 1.00 89.31 88 GLY A CA 1
ATOM 683 C C . GLY A 1 88 ? 4.929 -5.427 3.414 1.00 89.31 88 GLY A C 1
ATOM 684 O O . GLY A 1 88 ? 6.024 -5.768 3.843 1.00 89.31 88 GLY A O 1
ATOM 685 N N . ILE A 1 89 ? 4.416 -4.217 3.672 1.00 86.38 89 ILE A N 1
ATOM 686 C CA . ILE A 1 89 ? 5.043 -3.287 4.636 1.00 86.38 89 ILE A CA 1
ATOM 687 C C . ILE A 1 89 ? 4.760 -3.776 6.057 1.00 86.38 89 ILE A C 1
ATOM 689 O O . ILE A 1 89 ? 3.609 -4.081 6.387 1.00 86.38 89 ILE A O 1
ATOM 693 N N . ARG A 1 90 ? 5.794 -3.829 6.898 1.00 84.12 90 ARG A N 1
ATOM 694 C CA . ARG A 1 90 ? 5.684 -4.320 8.279 1.00 84.12 90 ARG A CA 1
ATOM 695 C C . ARG A 1 90 ? 5.328 -3.200 9.258 1.00 84.12 90 ARG A C 1
ATOM 697 O O . ARG A 1 90 ? 5.505 -2.020 8.966 1.00 84.12 90 ARG A O 1
ATOM 704 N N . GLY A 1 91 ? 4.785 -3.568 10.419 1.00 77.12 91 GLY A N 1
ATOM 705 C CA . GLY A 1 91 ? 4.402 -2.616 11.470 1.00 77.12 91 GLY A CA 1
ATOM 706 C C . GLY A 1 91 ? 5.575 -1.951 12.200 1.00 77.12 91 GLY A C 1
ATOM 707 O O . GLY A 1 91 ? 5.376 -0.910 12.814 1.00 77.12 91 GLY A O 1
ATOM 708 N N . ASP A 1 92 ? 6.772 -2.536 12.129 1.00 75.38 92 ASP A N 1
ATOM 709 C CA . ASP A 1 92 ? 8.023 -2.012 12.694 1.00 75.38 92 ASP A CA 1
ATOM 710 C C . ASP A 1 92 ? 8.801 -1.107 11.717 1.00 75.38 92 ASP A C 1
ATOM 712 O O . ASP A 1 92 ? 9.896 -0.650 12.035 1.00 75.38 92 ASP A O 1
ATOM 716 N N . GLU A 1 93 ? 8.251 -0.831 10.529 1.00 74.12 93 GLU A N 1
ATOM 717 C CA . GLU A 1 93 ? 8.856 0.037 9.515 1.00 74.12 93 GLU A CA 1
ATOM 718 C C . GLU A 1 93 ? 8.231 1.443 9.545 1.00 74.12 93 GLU A C 1
ATOM 720 O O . GLU A 1 93 ? 7.018 1.589 9.396 1.00 74.12 93 GLU A O 1
ATOM 725 N N . ASP A 1 94 ? 9.057 2.491 9.651 1.00 77.12 94 ASP A N 1
ATOM 726 C CA . ASP A 1 94 ? 8.621 3.896 9.559 1.00 77.12 94 ASP A CA 1
ATOM 727 C C . ASP A 1 94 ? 8.406 4.312 8.093 1.00 77.12 94 ASP A C 1
ATOM 729 O O . ASP A 1 94 ? 9.221 4.990 7.463 1.00 77.12 94 ASP A O 1
ATOM 733 N N . ARG A 1 95 ? 7.347 3.779 7.476 1.00 75.88 95 ARG A N 1
ATOM 734 C CA . ARG A 1 95 ? 7.026 4.014 6.062 1.00 75.88 95 ARG A CA 1
ATOM 735 C C . ARG A 1 95 ? 5.545 4.286 5.898 1.00 75.88 95 ARG A C 1
ATOM 737 O O . ARG A 1 95 ? 4.731 3.502 6.362 1.00 75.88 95 ARG A O 1
ATOM 744 N N . GLU A 1 96 ? 5.177 5.302 5.129 1.00 71.56 96 GLU A N 1
ATOM 745 C CA . GLU A 1 96 ? 3.804 5.446 4.637 1.00 71.56 96 GLU A CA 1
ATOM 746 C C . GLU A 1 96 ? 3.611 4.597 3.372 1.00 71.56 96 GLU A C 1
ATOM 748 O O . GLU A 1 96 ? 4.444 4.599 2.456 1.00 71.56 96 GLU A O 1
ATOM 753 N N . GLY A 1 97 ? 2.546 3.792 3.365 1.00 75.88 97 GLY A N 1
ATOM 754 C CA . GLY A 1 97 ? 2.211 2.906 2.253 1.00 75.88 97 GLY A CA 1
ATOM 755 C C . GLY A 1 97 ? 1.714 3.673 1.028 1.00 75.88 97 GLY A C 1
ATOM 756 O O . GLY A 1 97 ? 1.427 4.865 1.094 1.00 75.88 97 GLY A O 1
ATOM 757 N N . TYR A 1 98 ? 1.609 2.993 -0.115 1.00 78.75 98 TYR A N 1
ATOM 758 C CA . TYR A 1 98 ? 0.981 3.592 -1.293 1.00 78.75 98 TYR A CA 1
ATOM 759 C C . TYR A 1 98 ? -0.513 3.828 -1.038 1.00 78.75 98 TYR A C 1
ATOM 761 O O . TYR A 1 98 ? -1.227 2.920 -0.612 1.00 78.75 98 TYR A O 1
ATOM 769 N N . VAL A 1 99 ? -0.963 5.045 -1.330 1.00 78.75 99 VAL A N 1
ATOM 770 C CA . VAL A 1 99 ? -2.368 5.450 -1.331 1.00 78.75 99 VAL A CA 1
ATOM 771 C C . VAL A 1 99 ? -2.733 5.766 -2.777 1.00 78.75 99 VAL A C 1
ATOM 773 O O . VAL A 1 99 ? -2.171 6.692 -3.365 1.00 78.75 99 VAL A O 1
ATOM 776 N N . SER A 1 100 ? -3.619 4.963 -3.367 1.00 81.81 100 SER A N 1
ATOM 777 C CA . SER A 1 100 ? -4.055 5.180 -4.745 1.00 81.81 100 SER A CA 1
ATOM 778 C C . SER A 1 100 ? -5.017 6.355 -4.831 1.00 81.81 100 SER A C 1
ATOM 780 O O . SER A 1 100 ? -5.910 6.494 -4.001 1.00 81.81 100 SER A O 1
ATOM 782 N N . THR A 1 101 ? -4.872 7.174 -5.871 1.00 84.75 101 THR A N 1
ATOM 783 C CA . THR A 1 101 ? -5.888 8.166 -6.243 1.00 84.75 101 THR A CA 1
ATOM 784 C C . THR A 1 101 ? -7.020 7.551 -7.067 1.00 84.75 101 THR A C 1
ATOM 786 O O . THR A 1 101 ? -8.039 8.207 -7.282 1.00 84.75 101 THR A O 1
ATOM 789 N N . LYS A 1 102 ? -6.865 6.305 -7.542 1.00 87.56 102 LYS A N 1
ATOM 790 C CA . LYS A 1 102 ? -7.884 5.610 -8.325 1.00 87.56 102 LYS A CA 1
ATOM 791 C C . LYS A 1 102 ? -8.904 4.927 -7.401 1.00 87.56 102 LYS A C 1
ATOM 793 O O . LYS A 1 102 ? -8.503 4.153 -6.532 1.00 87.56 102 LYS A O 1
ATOM 798 N N . PRO A 1 103 ? -10.218 5.133 -7.605 1.00 87.62 103 PRO A N 1
ATOM 799 C CA . PRO A 1 103 ? -11.248 4.594 -6.714 1.00 87.62 103 PRO A CA 1
ATOM 800 C C . PRO A 1 103 ? -11.391 3.066 -6.787 1.00 87.62 103 PRO A C 1
ATOM 802 O O . PRO A 1 103 ? -11.955 2.468 -5.877 1.00 87.62 103 PRO A O 1
ATOM 805 N N . ASN A 1 104 ? -10.894 2.424 -7.851 1.00 90.88 104 ASN A N 1
ATOM 806 C CA . ASN A 1 104 ? -10.962 0.974 -8.026 1.00 90.88 104 ASN A CA 1
ATOM 807 C C . ASN A 1 104 ? -9.831 0.211 -7.316 1.00 90.88 104 ASN A C 1
ATOM 809 O O . ASN A 1 104 ? -9.875 -1.015 -7.302 1.00 90.88 104 ASN A O 1
ATOM 813 N N . ILE A 1 105 ? -8.829 0.886 -6.738 1.00 91.75 105 ILE A N 1
ATOM 814 C CA . ILE A 1 105 ? -7.671 0.231 -6.116 1.00 91.75 105 ILE A CA 1
ATOM 815 C C . ILE A 1 105 ? -7.686 0.458 -4.606 1.00 91.75 105 ILE A C 1
ATOM 817 O O . ILE A 1 105 ? -7.556 1.583 -4.126 1.00 91.75 105 ILE A O 1
ATOM 821 N N . GLN A 1 106 ? -7.747 -0.632 -3.846 1.00 87.94 106 GLN A N 1
ATOM 822 C CA . GLN A 1 106 ? -7.608 -0.617 -2.395 1.00 87.94 106 GLN A CA 1
ATOM 823 C C . GLN A 1 106 ? -6.299 -1.289 -1.974 1.00 87.94 106 GLN A C 1
ATOM 825 O O . GLN A 1 106 ? -6.104 -2.478 -2.208 1.00 87.94 106 GLN A O 1
ATOM 830 N N . ALA A 1 107 ? -5.407 -0.553 -1.309 1.00 88.50 107 ALA A N 1
ATOM 831 C CA . ALA A 1 107 ? -4.194 -1.126 -0.726 1.00 88.50 107 ALA A CA 1
ATOM 832 C C . ALA A 1 107 ? -4.461 -1.700 0.679 1.00 88.50 107 ALA A C 1
ATOM 834 O O . ALA A 1 107 ? -5.088 -1.038 1.508 1.00 88.50 107 ALA A O 1
ATOM 835 N N . ILE A 1 108 ? -3.950 -2.905 0.952 1.00 85.38 108 ILE A N 1
ATOM 836 C CA . ILE A 1 108 ? -4.021 -3.593 2.251 1.00 85.38 108 ILE A CA 1
ATOM 837 C C . ILE A 1 108 ? -2.610 -3.976 2.707 1.00 85.38 108 ILE A C 1
ATOM 839 O O . ILE A 1 108 ? -1.822 -4.516 1.928 1.00 85.38 108 ILE A O 1
ATOM 843 N N . PHE A 1 109 ? -2.299 -3.734 3.984 1.00 86.19 109 PHE A N 1
ATOM 844 C CA . PHE A 1 109 ? -0.965 -3.943 4.568 1.00 86.19 109 PHE A CA 1
ATOM 845 C C . PHE A 1 109 ? -0.984 -5.061 5.625 1.00 86.19 109 PHE A C 1
ATOM 847 O O . PHE A 1 109 ? -1.041 -4.773 6.820 1.00 86.19 109 PHE A O 1
ATOM 854 N N . PRO A 1 110 ? -0.951 -6.348 5.229 1.00 84.25 110 PRO A N 1
ATOM 855 C CA . PRO A 1 110 ? -1.242 -7.471 6.125 1.00 84.25 110 PRO A CA 1
ATOM 856 C C . PRO A 1 110 ? -0.237 -7.670 7.269 1.00 84.25 110 PRO A C 1
ATOM 858 O O . PRO A 1 110 ? -0.572 -8.325 8.251 1.00 84.25 110 PRO A O 1
ATOM 861 N N . PHE A 1 111 ? 0.979 -7.123 7.167 1.00 83.44 111 PHE A N 1
ATOM 862 C CA . PHE A 1 111 ? 2.016 -7.250 8.203 1.00 83.44 111 PHE A CA 1
ATOM 863 C C . PHE A 1 111 ? 2.110 -6.036 9.131 1.00 83.44 111 PHE A C 1
ATOM 865 O O . PHE A 1 111 ? 3.007 -5.957 9.974 1.00 83.44 111 PHE A O 1
ATOM 872 N N . ARG A 1 112 ? 1.182 -5.085 9.003 1.00 80.00 112 ARG A N 1
ATOM 873 C CA . ARG A 1 112 ? 0.966 -4.048 10.009 1.00 80.00 112 ARG A CA 1
ATOM 874 C C . ARG A 1 112 ? -0.046 -4.527 11.034 1.00 80.00 112 ARG A C 1
ATOM 876 O O . ARG A 1 112 ? -0.959 -5.283 10.716 1.00 80.00 112 ARG A O 1
ATOM 883 N N . LYS A 1 113 ? 0.052 -3.988 12.251 1.00 75.62 113 LYS A N 1
ATOM 884 C CA . LYS A 1 113 ? -1.020 -4.130 13.245 1.00 75.62 113 LYS A CA 1
ATOM 885 C C . LYS A 1 113 ? -2.345 -3.576 12.707 1.00 75.62 113 LYS A C 1
ATOM 887 O O . LYS A 1 113 ? -3.389 -4.189 12.889 1.00 75.62 113 LYS A O 1
ATOM 892 N N . ASN A 1 114 ? -2.274 -2.446 11.999 1.00 80.44 114 ASN A N 1
ATOM 893 C CA . ASN A 1 114 ? -3.386 -1.885 11.245 1.00 80.44 114 ASN A CA 1
ATOM 894 C C . ASN A 1 114 ? -3.258 -2.201 9.751 1.00 80.44 114 ASN A C 1
ATOM 896 O O . ASN A 1 114 ? -2.372 -1.663 9.088 1.00 80.44 114 ASN A O 1
ATOM 900 N N . ILE A 1 115 ? -4.167 -3.009 9.214 1.00 79.38 115 ILE A N 1
ATOM 901 C CA . ILE A 1 115 ? -4.136 -3.409 7.801 1.00 79.38 115 ILE A CA 1
ATOM 902 C C . ILE A 1 115 ? -4.749 -2.368 6.848 1.00 79.38 115 ILE A C 1
ATOM 904 O O . ILE A 1 115 ? -4.603 -2.507 5.633 1.00 79.38 115 ILE A O 1
ATOM 908 N N . TRP A 1 116 ? -5.431 -1.345 7.378 1.00 81.75 116 TRP A N 1
ATOM 909 C CA . TRP A 1 116 ? -6.167 -0.340 6.606 1.00 81.75 116 TRP A CA 1
ATOM 910 C C . TRP A 1 116 ? -5.312 0.883 6.263 1.00 81.75 116 TRP A C 1
ATOM 912 O O . TRP A 1 116 ? -4.447 1.289 7.041 1.00 81.75 116 TRP A O 1
ATOM 922 N N . SER A 1 117 ? -5.576 1.499 5.105 1.00 77.50 117 SER A N 1
ATOM 923 C CA . SER A 1 117 ? -4.932 2.757 4.711 1.00 77.50 117 SER A CA 1
ATOM 924 C C . SER A 1 117 ? -5.339 3.919 5.627 1.00 77.50 117 SER A C 1
ATOM 926 O O . SER A 1 117 ? -6.395 3.890 6.264 1.00 77.50 117 SER A O 1
ATOM 928 N N . VAL A 1 118 ? -4.512 4.970 5.664 1.00 79.19 118 VAL A N 1
ATOM 929 C CA . VAL A 1 118 ? -4.768 6.178 6.469 1.00 79.19 118 VAL A CA 1
ATOM 930 C C . VAL A 1 118 ? -6.117 6.811 6.120 1.00 79.19 118 VAL A C 1
ATOM 932 O O . VAL A 1 118 ? -6.860 7.181 7.022 1.00 79.19 118 VAL A O 1
ATOM 935 N N . ASP A 1 119 ? -6.491 6.859 4.841 1.00 78.81 119 ASP A N 1
ATOM 936 C CA . ASP A 1 119 ? -7.772 7.440 4.421 1.00 78.81 119 ASP A CA 1
ATOM 937 C C . ASP A 1 119 ? -8.976 6.632 4.908 1.00 78.81 119 ASP A C 1
ATOM 939 O O . ASP A 1 119 ? -9.965 7.205 5.370 1.00 78.81 119 ASP A O 1
ATOM 943 N N . VAL A 1 120 ? -8.881 5.298 4.868 1.00 85.25 120 VAL A N 1
ATOM 944 C CA . VAL A 1 120 ? -9.930 4.412 5.390 1.00 85.25 120 VAL A CA 1
ATOM 945 C C . VAL A 1 120 ? -10.091 4.616 6.894 1.00 85.25 120 VAL A C 1
ATOM 947 O O . VAL A 1 120 ? -11.210 4.768 7.382 1.00 85.25 120 VAL A O 1
ATOM 950 N N . VAL A 1 121 ? -8.980 4.675 7.627 1.00 87.62 121 VAL A N 1
ATOM 951 C CA . VAL A 1 121 ? -8.978 4.929 9.073 1.00 87.62 121 VAL A CA 1
ATOM 952 C C . VAL A 1 121 ? -9.563 6.305 9.386 1.00 87.62 121 VAL A C 1
ATOM 954 O O . VAL A 1 121 ? -10.400 6.422 10.280 1.00 87.62 121 VAL A O 1
ATOM 957 N N . ASN A 1 122 ? -9.177 7.335 8.630 1.00 87.94 122 ASN A N 1
ATOM 958 C CA . ASN A 1 122 ? -9.671 8.696 8.812 1.00 87.94 122 ASN A CA 1
ATOM 959 C C . ASN A 1 122 ? -11.181 8.785 8.584 1.00 87.94 122 ASN A C 1
ATOM 961 O O . ASN A 1 122 ? -11.891 9.413 9.368 1.00 87.94 122 ASN A O 1
ATOM 965 N N . LYS A 1 123 ? -11.683 8.113 7.542 1.00 89.38 123 LYS A N 1
ATOM 966 C CA . LYS A 1 123 ? -13.117 8.006 7.275 1.00 89.38 123 LYS A CA 1
ATOM 967 C C . LYS A 1 123 ? -13.832 7.313 8.434 1.00 89.38 123 LYS A C 1
ATOM 969 O O . LYS A 1 123 ? -14.770 7.881 8.981 1.00 89.38 123 LYS A O 1
ATOM 974 N N . VAL A 1 124 ? -13.390 6.123 8.840 1.00 91.88 124 VAL A N 1
ATOM 975 C CA . VAL A 1 124 ? -14.047 5.324 9.893 1.00 91.88 124 VAL A CA 1
ATOM 976 C C . VAL A 1 124 ? -14.063 6.050 11.236 1.00 91.88 124 VAL A C 1
ATOM 978 O O . VAL A 1 124 ? -15.083 6.059 11.916 1.00 91.88 124 VAL A O 1
ATOM 981 N N . LEU A 1 125 ? -12.947 6.672 11.619 1.00 93.12 125 LEU A N 1
ATOM 982 C CA . LEU A 1 125 ? -12.792 7.313 12.926 1.00 93.12 125 LEU A CA 1
ATOM 983 C C . LEU A 1 125 ? -13.234 8.779 12.960 1.00 93.12 125 LEU A C 1
ATOM 985 O O . LEU A 1 125 ? -13.106 9.417 14.008 1.00 93.12 125 LEU A O 1
ATOM 989 N N . SER A 1 126 ? -13.749 9.311 11.848 1.00 92.69 126 SER A N 1
ATOM 990 C CA . SER A 1 126 ? -14.321 10.654 11.782 1.00 92.69 126 SER A CA 1
ATOM 991 C C . SER A 1 126 ? -15.376 10.854 12.869 1.00 92.69 126 SER A C 1
ATOM 993 O O . SER A 1 126 ? -16.202 9.974 13.118 1.00 92.69 126 SER A O 1
ATOM 995 N N . ASN A 1 127 ? -15.400 12.042 13.481 1.00 93.06 127 ASN A N 1
ATOM 996 C CA . ASN A 1 127 ? -16.380 12.379 14.518 1.00 93.06 127 ASN A CA 1
ATOM 997 C C . ASN A 1 127 ? -17.832 12.216 14.026 1.00 93.06 127 ASN A C 1
ATOM 999 O O . ASN A 1 127 ? -18.710 11.879 14.814 1.00 93.06 127 ASN A O 1
ATOM 1003 N N . ASN A 1 128 ? -18.073 12.388 12.721 1.00 94.25 128 ASN A N 1
ATOM 1004 C CA . ASN A 1 128 ? -19.393 12.207 12.110 1.00 94.25 128 ASN A CA 1
ATOM 1005 C C . ASN A 1 128 ? -19.866 10.744 12.124 1.00 94.25 128 ASN A C 1
ATOM 1007 O O . ASN A 1 128 ? -21.065 10.491 12.091 1.00 94.25 128 ASN A O 1
ATOM 1011 N N . ASN A 1 129 ? -18.936 9.790 12.203 1.00 95.12 129 ASN A N 1
ATOM 1012 C CA . ASN A 1 129 ? -19.213 8.358 12.122 1.00 95.12 129 ASN A CA 1
ATOM 1013 C C . ASN A 1 129 ? -19.242 7.674 13.497 1.00 95.12 129 ASN A C 1
ATOM 1015 O O . ASN A 1 129 ? -19.384 6.457 13.565 1.00 95.12 129 ASN A O 1
ATOM 1019 N N . ILE A 1 130 ? -19.142 8.428 14.601 1.00 95.12 130 ILE A N 1
ATOM 1020 C CA . ILE A 1 130 ? -19.134 7.872 15.967 1.00 95.12 130 ILE A CA 1
ATOM 1021 C C . ILE A 1 130 ? -20.382 7.022 16.233 1.00 95.12 130 ILE A C 1
ATOM 1023 O O . ILE A 1 130 ? -20.256 5.897 16.711 1.00 95.12 130 ILE A O 1
ATOM 1027 N N . ALA A 1 131 ? -21.573 7.534 15.905 1.00 95.38 131 ALA A N 1
ATOM 1028 C CA . ALA A 1 131 ? -22.830 6.826 16.154 1.00 95.38 131 ALA A CA 1
ATOM 1029 C C . ALA A 1 131 ? -22.906 5.503 15.375 1.00 95.38 131 ALA A C 1
ATOM 1031 O O . ALA A 1 131 ? -23.175 4.457 15.958 1.00 95.38 131 ALA A O 1
ATOM 1032 N N . GLN A 1 132 ? -22.581 5.545 14.080 1.00 96.12 132 GLN A N 1
ATOM 1033 C CA . GLN A 1 132 ? -22.567 4.361 13.220 1.00 96.12 132 GLN A CA 1
ATOM 1034 C C . GLN A 1 132 ? -21.519 3.337 13.680 1.00 96.12 132 GLN A C 1
ATOM 1036 O O . GLN A 1 132 ? -21.785 2.139 13.715 1.00 96.12 132 GLN A O 1
ATOM 1041 N N . LEU A 1 133 ? -20.326 3.792 14.074 1.00 96.06 133 LEU A N 1
ATOM 1042 C CA . LEU A 1 133 ? -19.277 2.904 14.565 1.00 96.06 133 LEU A CA 1
ATOM 1043 C C . LEU A 1 133 ? -19.684 2.215 15.876 1.00 96.06 133 LEU A C 1
ATOM 1045 O O . LEU A 1 133 ? -19.406 1.030 16.041 1.00 96.06 133 LEU A O 1
ATOM 1049 N N . LEU A 1 134 ? -20.368 2.918 16.786 1.00 96.38 134 LEU A N 1
ATOM 1050 C CA . LEU A 1 134 ?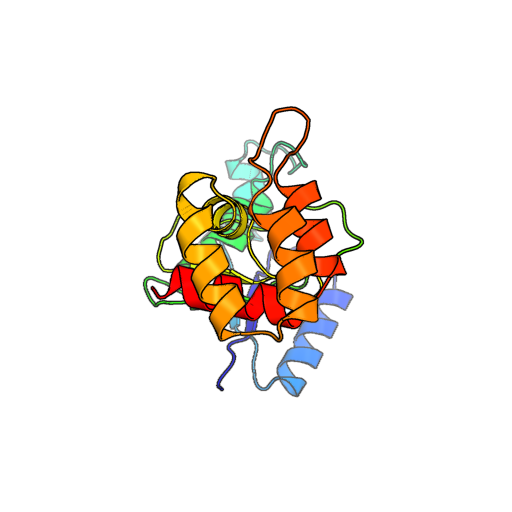 -20.913 2.323 18.013 1.00 96.38 134 LEU A CA 1
ATOM 1051 C C . LEU A 1 134 ? -21.980 1.267 17.723 1.00 96.38 134 LEU A C 1
ATOM 1053 O O . LEU A 1 134 ? -21.962 0.211 18.351 1.00 96.38 134 LEU A O 1
ATOM 1057 N N . GLU A 1 135 ? -22.885 1.527 16.781 1.00 96.25 135 GLU A N 1
ATOM 1058 C CA . GLU A 1 135 ? -23.907 0.559 16.365 1.00 96.25 135 GLU A CA 1
ATOM 1059 C C . GLU A 1 135 ? -23.261 -0.722 15.822 1.00 96.25 135 GLU A C 1
ATOM 1061 O O . GLU A 1 135 ? -23.586 -1.829 16.257 1.00 96.25 135 GLU A O 1
ATOM 1066 N N . ILE A 1 136 ? -22.253 -0.569 14.960 1.00 96.56 136 ILE A N 1
ATOM 1067 C CA . ILE A 1 136 ? -21.477 -1.691 14.431 1.00 96.56 136 ILE A CA 1
ATOM 1068 C C . ILE A 1 136 ? -20.795 -2.464 15.567 1.00 96.56 136 ILE A C 1
ATOM 1070 O O . ILE A 1 136 ? -20.941 -3.682 15.633 1.00 96.56 136 ILE A O 1
ATOM 1074 N N . TYR A 1 137 ? -20.098 -1.796 16.492 1.00 97.00 137 TYR A N 1
ATOM 1075 C CA . TYR A 1 137 ? -19.462 -2.472 17.632 1.00 97.00 137 TYR A CA 1
ATOM 1076 C C . TYR A 1 137 ? -20.481 -3.202 18.517 1.00 97.00 137 TYR A C 1
ATOM 1078 O O . TYR A 1 137 ? -20.237 -4.343 18.898 1.00 97.00 137 TYR A O 1
ATOM 1086 N N . THR A 1 138 ? -21.647 -2.598 18.762 1.00 96.00 138 THR A N 1
ATOM 1087 C CA . THR A 1 138 ? -22.748 -3.210 19.528 1.00 96.00 138 THR A CA 1
ATOM 1088 C C . THR A 1 138 ? -23.223 -4.517 18.892 1.00 96.00 138 THR A C 1
ATOM 1090 O O . THR A 1 138 ? -23.570 -5.457 19.598 1.00 96.00 138 THR A O 1
ATOM 1093 N N . SER A 1 139 ? -23.204 -4.609 17.560 1.00 95.31 139 SER A N 1
ATOM 1094 C CA . SER A 1 139 ? -23.571 -5.835 16.840 1.00 95.31 139 SER A CA 1
ATOM 1095 C C . SER A 1 139 ? -22.464 -6.900 16.779 1.00 95.31 139 SER A C 1
ATOM 1097 O O . SER A 1 139 ? -22.742 -8.048 16.431 1.00 95.31 139 SER A O 1
ATOM 1099 N N . LEU A 1 140 ? -21.208 -6.541 17.073 1.00 95.06 140 LEU A N 1
ATOM 1100 C CA . LEU A 1 140 ? -20.038 -7.386 16.803 1.00 95.06 140 LEU A CA 1
ATOM 1101 C C . LEU A 1 140 ? -19.339 -7.946 18.051 1.00 95.06 140 LEU A C 1
ATOM 1103 O O . LEU A 1 140 ? -18.544 -8.879 17.894 1.00 95.06 140 LEU A O 1
ATOM 1107 N N . CYS A 1 141 ? -19.580 -7.405 19.249 1.00 94.44 141 CYS A N 1
ATOM 1108 C CA . CYS A 1 141 ? -18.914 -7.844 20.480 1.00 94.44 141 CYS A CA 1
ATOM 1109 C C . CYS A 1 141 ? -19.855 -7.931 21.692 1.00 94.44 141 CYS A C 1
ATOM 1111 O O . CYS A 1 141 ? -21.007 -7.509 21.637 1.00 94.44 141 CYS A O 1
ATOM 1113 N N . ASP A 1 142 ? -19.354 -8.514 22.782 1.00 94.62 142 ASP A N 1
ATOM 1114 C CA . ASP A 1 142 ? -20.061 -8.605 24.063 1.00 94.62 142 ASP A CA 1
ATOM 1115 C C . ASP A 1 142 ? -20.093 -7.264 24.820 1.00 94.62 142 ASP A C 1
ATOM 1117 O O . ASP A 1 142 ? -19.423 -6.296 24.449 1.00 94.62 142 ASP A O 1
ATOM 1121 N N . GLU A 1 143 ? -20.896 -7.201 25.889 1.00 93.38 143 GLU A N 1
ATOM 1122 C CA . GLU A 1 143 ? -21.074 -5.990 26.702 1.00 93.38 143 GLU A CA 1
ATOM 1123 C C . GLU A 1 143 ? -19.772 -5.509 27.362 1.00 93.38 143 GLU A C 1
ATOM 1125 O O . GLU A 1 143 ? -19.553 -4.300 27.471 1.00 93.38 143 GLU A O 1
ATOM 1130 N N . GLU A 1 144 ? -18.895 -6.430 27.776 1.00 94.19 144 GLU A N 1
ATOM 1131 C CA . GLU A 1 144 ? -17.612 -6.099 28.407 1.00 94.19 144 GLU A CA 1
ATOM 1132 C C . GLU A 1 144 ? -16.693 -5.376 27.414 1.00 94.19 144 GLU A C 1
ATOM 1134 O O . GLU A 1 144 ? -16.245 -4.253 27.666 1.00 94.19 144 GLU A O 1
ATOM 1139 N N . THR A 1 145 ? -16.497 -5.970 26.236 1.00 93.81 145 THR A N 1
ATOM 1140 C CA . THR A 1 145 ? -15.692 -5.393 25.155 1.00 93.81 145 THR A CA 1
ATOM 1141 C C . THR A 1 145 ? -16.307 -4.091 24.648 1.00 93.81 145 THR A C 1
ATOM 1143 O O . THR A 1 145 ? -15.588 -3.121 24.389 1.00 93.81 145 THR A O 1
ATOM 1146 N N . LEU A 1 146 ? -17.639 -4.033 24.538 1.00 95.62 146 LEU A N 1
ATOM 1147 C CA . LEU A 1 146 ? -18.361 -2.841 24.098 1.00 95.62 146 LEU A CA 1
ATOM 1148 C C . LEU A 1 146 ? -18.157 -1.675 25.069 1.00 95.62 146 LEU A C 1
ATOM 1150 O O . LEU A 1 146 ? -17.950 -0.546 24.625 1.00 95.62 146 LEU A O 1
ATOM 1154 N N . SER A 1 147 ? -18.179 -1.933 26.378 1.00 95.19 147 SER A N 1
ATOM 1155 C CA . SER A 1 147 ? -17.953 -0.918 27.412 1.00 95.19 147 SER A CA 1
ATOM 1156 C C . SER A 1 147 ? -16.574 -0.264 27.280 1.00 95.19 147 SER A C 1
ATOM 1158 O O . SER A 1 147 ? -16.464 0.966 27.288 1.00 95.19 147 SER A O 1
ATOM 1160 N N . GLU A 1 148 ? -15.518 -1.059 27.079 1.00 96.19 148 GLU A N 1
ATOM 1161 C CA . GLU A 1 148 ? -14.166 -0.530 26.861 1.00 96.19 148 GLU A CA 1
ATOM 1162 C C . GLU A 1 148 ? -14.030 0.179 25.506 1.00 96.19 148 GLU A C 1
ATOM 1164 O O . GLU A 1 148 ? -13.486 1.286 25.433 1.00 96.19 148 GLU A O 1
ATOM 1169 N N . ALA A 1 149 ? -14.586 -0.400 24.437 1.00 95.50 149 ALA A N 1
ATOM 1170 C CA . ALA A 1 149 ? -14.580 0.208 23.108 1.00 95.50 149 ALA A CA 1
ATOM 1171 C C . ALA A 1 149 ? -15.283 1.572 23.110 1.00 95.50 149 ALA A C 1
ATOM 1173 O O . ALA A 1 149 ? -14.776 2.532 22.526 1.00 95.50 149 ALA A O 1
ATOM 1174 N N . LYS A 1 150 ? -16.412 1.692 23.816 1.00 95.56 150 LYS A N 1
ATOM 1175 C CA . LYS A 1 150 ? -17.213 2.916 23.907 1.00 95.56 150 LYS A CA 1
ATOM 1176 C C . LYS A 1 150 ? -16.412 4.092 24.470 1.00 95.56 150 LYS A C 1
ATOM 1178 O O . LYS A 1 150 ? -16.438 5.170 23.878 1.00 95.56 150 LYS A O 1
ATOM 1183 N N . LYS A 1 151 ? -15.601 3.870 25.515 1.00 95.00 151 LYS A N 1
ATOM 1184 C CA . LYS A 1 151 ? -14.701 4.894 26.094 1.00 95.00 151 LYS A CA 1
ATOM 1185 C C . LYS A 1 151 ? -13.718 5.464 25.066 1.00 95.00 151 LYS A C 1
ATOM 1187 O O . LYS A 1 151 ? -13.317 6.624 25.163 1.00 95.00 151 LYS A O 1
ATOM 1192 N N . ILE A 1 152 ? -13.313 4.647 24.093 1.00 94.56 152 ILE A N 1
ATOM 1193 C CA . ILE A 1 152 ? -12.392 5.037 23.023 1.00 94.56 152 ILE A CA 1
ATOM 1194 C C . ILE A 1 152 ? -13.161 5.692 21.868 1.00 94.56 152 ILE A C 1
ATOM 1196 O O . ILE A 1 152 ? -12.757 6.755 21.395 1.00 94.56 152 ILE A O 1
ATOM 1200 N N . ILE A 1 153 ? -14.261 5.081 21.410 1.00 95.25 153 ILE A N 1
ATOM 1201 C CA . ILE A 1 153 ? -15.041 5.506 20.236 1.00 95.25 153 ILE A CA 1
ATOM 1202 C C . ILE A 1 153 ? -15.720 6.858 20.472 1.00 95.25 153 ILE A C 1
ATOM 1204 O O . ILE A 1 153 ? -15.607 7.737 19.616 1.00 95.25 153 ILE A O 1
ATOM 1208 N N . GLU A 1 154 ? -16.357 7.056 21.627 1.00 94.50 154 GLU A N 1
ATOM 1209 C CA . GLU A 1 154 ? -17.073 8.299 21.951 1.00 94.50 154 GLU A CA 1
ATOM 1210 C C . GLU A 1 154 ? -16.137 9.486 22.160 1.00 94.50 154 GLU A C 1
ATOM 1212 O O . GLU A 1 154 ? -16.556 10.633 22.013 1.00 94.50 154 GLU A O 1
ATOM 1217 N N . LYS A 1 155 ? -14.857 9.236 22.463 1.00 92.88 155 LYS A N 1
ATOM 1218 C CA . LYS A 1 155 ? -13.876 10.306 22.610 1.00 92.88 155 LYS A CA 1
ATOM 1219 C C . LYS A 1 155 ? -13.641 10.976 21.249 1.00 92.88 155 LYS A C 1
ATOM 1221 O O . LYS A 1 155 ? -13.073 10.337 20.350 1.00 92.88 155 LYS A O 1
ATOM 1226 N N . PRO A 1 156 ? -14.037 12.248 21.067 1.00 89.56 156 PRO A N 1
ATOM 1227 C CA . PRO A 1 156 ? -13.883 12.923 19.790 1.00 89.56 156 PRO A CA 1
ATOM 1228 C C . PRO A 1 156 ? -12.402 13.137 19.480 1.00 89.56 156 PRO A C 1
ATOM 1230 O O . PRO A 1 156 ? -11.572 13.288 20.381 1.00 89.56 156 PRO A O 1
ATOM 1233 N N . LEU A 1 157 ? -12.071 13.162 18.194 1.00 88.06 157 LEU A N 1
ATOM 1234 C CA . LEU A 1 157 ? -10.744 13.552 17.742 1.00 88.06 157 LEU A CA 1
ATOM 1235 C C . LEU A 1 157 ? -10.512 15.035 18.046 1.00 88.06 157 LEU A C 1
ATOM 1237 O O . LEU A 1 157 ? -11.353 15.881 17.733 1.00 88.06 157 LEU A O 1
ATOM 1241 N N . THR A 1 158 ? -9.367 15.340 18.652 1.00 83.12 158 THR A N 1
ATOM 1242 C CA . THR A 1 158 ? -8.932 16.697 19.014 1.00 83.12 158 THR A CA 1
ATOM 1243 C C . THR A 1 158 ? -7.457 16.885 18.659 1.00 83.12 158 THR A C 1
ATOM 1245 O O . THR A 1 158 ? -6.778 15.937 18.266 1.00 83.12 158 THR A O 1
ATOM 1248 N N . LYS A 1 159 ? -6.919 18.100 18.837 1.00 68.38 159 LYS A N 1
ATOM 1249 C CA . LYS A 1 159 ? -5.472 18.348 18.688 1.00 68.38 159 LYS A CA 1
ATOM 1250 C C . LYS A 1 159 ? -4.622 17.453 19.608 1.00 68.38 159 LYS A C 1
ATOM 1252 O O . LYS A 1 159 ? -3.542 17.035 19.209 1.00 68.38 159 LYS A O 1
ATOM 1257 N N . ASP A 1 160 ? -5.150 17.094 20.779 1.00 64.62 160 ASP A N 1
ATOM 1258 C CA . ASP A 1 160 ? -4.477 16.241 21.772 1.00 64.62 160 ASP A CA 1
ATOM 1259 C C . ASP A 1 160 ? -4.842 14.747 21.640 1.00 64.62 160 ASP A C 1
ATOM 1261 O O . ASP A 1 160 ? -4.264 13.881 22.308 1.00 64.62 160 ASP A O 1
ATOM 1265 N N . PHE A 1 161 ? -5.818 14.421 20.788 1.00 71.00 161 PHE A N 1
ATOM 1266 C CA . PHE A 1 161 ? -6.282 13.061 20.531 1.00 71.00 161 PHE A CA 1
ATOM 1267 C C . PHE A 1 161 ? -6.468 12.839 19.031 1.00 71.00 161 PHE A C 1
ATOM 1269 O O . PHE A 1 161 ? -7.552 13.008 18.475 1.00 71.00 161 PHE A O 1
ATOM 1276 N N . TYR A 1 162 ? -5.367 12.475 18.383 1.00 77.50 162 TYR A N 1
ATOM 1277 C CA . TYR A 1 162 ? -5.267 12.303 16.941 1.00 77.50 162 TYR A CA 1
ATOM 1278 C C . TYR A 1 162 ? -5.490 10.845 16.514 1.00 77.50 162 TYR A C 1
ATOM 1280 O O . TYR A 1 162 ? -5.455 9.913 17.325 1.00 77.50 162 TYR A O 1
ATOM 1288 N N . TYR A 1 163 ? -5.715 10.655 15.212 1.00 81.44 163 TYR A N 1
ATOM 1289 C CA . TYR A 1 163 ? -6.140 9.391 14.607 1.00 81.44 163 TYR A CA 1
ATOM 1290 C C . TYR A 1 163 ? -5.306 8.180 15.019 1.00 81.44 163 TYR A C 1
ATOM 1292 O O . TYR A 1 163 ? -5.879 7.162 15.401 1.00 81.44 163 TYR A O 1
ATOM 1300 N N . SER A 1 164 ? -3.974 8.263 14.992 1.00 81.38 164 SER A N 1
ATOM 1301 C CA . SER A 1 164 ? -3.134 7.098 15.294 1.00 81.38 164 SER A CA 1
ATOM 1302 C C . SER A 1 164 ? -3.247 6.646 16.749 1.00 81.38 164 SER A C 1
ATOM 1304 O O . SER A 1 164 ? -3.276 5.444 16.993 1.00 81.38 164 SER A O 1
ATOM 1306 N N . LYS A 1 165 ? -3.431 7.559 17.714 1.00 86.06 165 LYS A N 1
ATOM 1307 C CA . LYS A 1 165 ? -3.676 7.178 19.114 1.00 86.06 165 LYS A CA 1
ATOM 1308 C C . LYS A 1 165 ? -5.002 6.431 19.263 1.00 86.06 165 LYS A C 1
ATOM 1310 O O . LYS A 1 165 ? -5.023 5.364 19.865 1.00 86.06 165 LYS A O 1
ATOM 1315 N N . LYS A 1 166 ? -6.084 6.953 18.674 1.00 91.19 166 LYS A N 1
ATOM 1316 C CA . LYS A 1 166 ? -7.411 6.308 18.705 1.00 91.19 166 LYS A CA 1
ATOM 1317 C C . LYS A 1 166 ? -7.395 4.944 18.008 1.00 91.19 166 LYS A C 1
ATOM 1319 O O . LYS A 1 166 ? -7.917 3.972 18.543 1.00 91.19 166 LYS A O 1
ATOM 1324 N N . THR A 1 167 ? -6.739 4.876 16.853 1.00 90.38 167 THR A N 1
ATOM 1325 C CA . THR A 1 167 ? -6.558 3.650 16.065 1.00 90.38 167 THR A CA 1
ATOM 1326 C C . THR A 1 167 ? -5.801 2.596 16.859 1.00 90.38 167 THR A C 1
ATOM 1328 O O . THR A 1 167 ? -6.278 1.474 16.988 1.00 90.38 167 THR A O 1
ATOM 1331 N N . ASN A 1 168 ? -4.660 2.965 17.448 1.00 89.25 168 ASN A N 1
ATOM 1332 C CA . ASN A 1 168 ? -3.860 2.046 18.250 1.00 89.25 168 ASN A CA 1
ATOM 1333 C C . ASN A 1 168 ? -4.643 1.545 19.462 1.00 89.25 168 ASN A C 1
ATOM 1335 O O . ASN A 1 168 ? -4.675 0.343 19.671 1.00 89.25 168 ASN A O 1
ATOM 1339 N N . SER A 1 169 ? -5.367 2.410 20.180 1.00 91.50 169 SER A N 1
ATOM 1340 C CA . SER A 1 169 ? -6.196 1.973 21.311 1.00 91.50 169 SER A CA 1
ATOM 1341 C C . SER A 1 169 ? -7.280 0.962 20.912 1.00 91.50 169 SER A C 1
ATOM 1343 O O . SER A 1 169 ? -7.504 0.003 21.642 1.00 91.50 169 SER A O 1
ATOM 1345 N N . LEU A 1 170 ? -7.933 1.131 19.755 1.00 94.12 170 LEU A N 1
ATOM 1346 C CA . LEU A 1 170 ? -8.926 0.161 19.269 1.00 94.12 170 LEU A CA 1
ATOM 1347 C C . LEU A 1 170 ? -8.284 -1.152 18.798 1.00 94.12 170 LEU A C 1
ATOM 1349 O O . LEU A 1 170 ? -8.842 -2.223 19.021 1.00 94.12 170 LEU A O 1
ATOM 1353 N N . LEU A 1 171 ? -7.110 -1.078 18.170 1.00 91.19 171 LEU A N 1
ATOM 1354 C CA . LEU A 1 171 ? -6.343 -2.253 17.752 1.00 91.19 171 LEU A CA 1
ATOM 1355 C C . LEU A 1 171 ? -5.758 -3.028 18.938 1.00 91.19 171 LEU A C 1
ATOM 1357 O O . LEU A 1 171 ? -5.662 -4.252 18.866 1.00 91.19 171 LEU A O 1
ATOM 1361 N N . ASP A 1 172 ? -5.335 -2.319 19.987 1.00 91.62 172 ASP A N 1
ATOM 1362 C CA . ASP A 1 172 ? -4.852 -2.873 21.254 1.00 91.62 172 ASP A CA 1
ATOM 1363 C C . ASP A 1 172 ? -5.974 -3.597 22.000 1.00 91.62 172 ASP A C 1
ATOM 1365 O O . ASP A 1 172 ? -5.712 -4.640 22.593 1.00 91.62 172 ASP A O 1
ATOM 1369 N N . LEU A 1 173 ? -7.203 -3.066 21.937 1.00 93.62 173 LEU A N 1
ATOM 1370 C CA . LEU A 1 173 ? -8.386 -3.691 22.526 1.00 93.62 173 LEU A CA 1
ATOM 1371 C C . LEU A 1 173 ? -8.721 -5.016 21.828 1.00 93.62 173 LEU A C 1
ATOM 1373 O O . LEU A 1 173 ? -8.691 -6.066 22.459 1.00 93.62 173 LEU A O 1
ATOM 1377 N N . ASP A 1 174 ? -9.016 -4.976 20.526 1.00 92.75 174 ASP A N 1
ATOM 1378 C CA . ASP A 1 174 ? -9.194 -6.178 19.706 1.00 92.75 174 ASP A CA 1
ATOM 1379 C C . ASP A 1 174 ? -9.012 -5.842 18.216 1.00 92.75 174 ASP A C 1
ATOM 1381 O O . ASP A 1 174 ? -9.864 -5.237 17.557 1.00 92.75 174 ASP A O 1
ATOM 1385 N N . THR A 1 175 ? -7.892 -6.299 17.653 1.00 90.50 175 THR A N 1
ATOM 1386 C CA . THR A 1 175 ? -7.554 -6.104 16.237 1.00 90.50 175 THR A CA 1
ATOM 1387 C C . THR A 1 175 ? -8.559 -6.772 15.283 1.00 90.50 175 THR A C 1
ATOM 1389 O O . THR A 1 175 ? -8.862 -6.221 14.223 1.00 90.50 175 THR A O 1
ATOM 1392 N N . LYS A 1 176 ? -9.099 -7.954 15.616 1.00 91.25 176 LYS A N 1
ATOM 1393 C CA . LYS A 1 176 ? -10.070 -8.657 14.757 1.00 91.25 176 LYS A CA 1
ATOM 1394 C C . LYS A 1 176 ? -11.404 -7.922 14.744 1.00 91.25 176 LYS A C 1
ATOM 1396 O O . LYS A 1 176 ? -11.994 -7.771 13.673 1.00 91.25 176 LYS A O 1
ATOM 1401 N N . LEU A 1 177 ? -11.857 -7.461 15.907 1.00 94.75 177 LEU A N 1
ATOM 1402 C CA . LEU A 1 177 ? -13.067 -6.656 16.037 1.00 94.75 177 LEU A CA 1
ATOM 1403 C C . LEU A 1 177 ? -12.937 -5.341 15.267 1.00 94.75 177 LEU A C 1
ATOM 1405 O O . LEU A 1 177 ? -13.803 -5.034 14.450 1.00 94.75 177 LEU A O 1
ATOM 1409 N N . PHE A 1 178 ? -11.824 -4.622 15.443 1.00 95.00 178 PHE A N 1
ATOM 1410 C CA . PHE A 1 178 ? -11.552 -3.392 14.700 1.00 95.00 178 PHE A CA 1
ATOM 1411 C C . PHE A 1 178 ? -11.611 -3.619 13.184 1.00 95.00 178 PHE A C 1
ATOM 1413 O O . PHE A 1 178 ? -12.293 -2.886 12.471 1.00 95.00 178 PHE A O 1
ATOM 1420 N N . ASN A 1 179 ? -10.974 -4.684 12.684 1.00 91.75 179 ASN A N 1
ATOM 1421 C CA . ASN A 1 179 ? -11.002 -5.009 11.258 1.00 91.75 179 ASN A CA 1
ATOM 1422 C C . ASN A 1 179 ? -12.414 -5.325 10.745 1.00 91.75 179 ASN A C 1
ATOM 1424 O O . ASN A 1 179 ? -12.787 -4.856 9.669 1.00 91.75 179 ASN A O 1
ATOM 1428 N N . LYS A 1 180 ? -13.221 -6.073 11.508 1.00 93.69 180 LYS A N 1
ATOM 1429 C CA . LYS A 1 180 ? -14.628 -6.322 11.157 1.00 93.69 180 LYS A CA 1
ATOM 1430 C C . LYS A 1 180 ? -15.438 -5.028 11.147 1.00 93.69 180 LYS A C 1
ATOM 1432 O O . LYS A 1 180 ? -16.244 -4.835 10.240 1.00 93.69 180 LYS A O 1
ATOM 1437 N N . ALA A 1 181 ? -15.225 -4.138 12.113 1.00 95.25 181 ALA A N 1
ATOM 1438 C CA . ALA A 1 181 ? -15.955 -2.880 12.196 1.00 95.25 181 ALA A CA 1
ATOM 1439 C C . ALA A 1 181 ? -15.633 -1.945 11.019 1.00 95.25 181 ALA A C 1
ATOM 1441 O O . ALA A 1 181 ? -16.545 -1.433 10.372 1.00 95.25 181 ALA A O 1
ATOM 1442 N N . VAL A 1 182 ? -14.345 -1.795 10.682 1.00 92.75 182 VAL A N 1
ATOM 1443 C CA . VAL A 1 182 ? -13.896 -1.027 9.508 1.00 92.75 182 VAL A CA 1
ATOM 1444 C C . VAL A 1 182 ? -14.484 -1.596 8.214 1.00 92.75 182 VAL A C 1
ATOM 1446 O O . VAL A 1 182 ? -14.914 -0.833 7.346 1.00 92.75 182 VAL A O 1
ATOM 1449 N N . PHE A 1 183 ? -14.524 -2.925 8.077 1.00 91.56 183 PHE A N 1
ATOM 1450 C CA . PHE A 1 183 ? -15.132 -3.575 6.920 1.00 91.56 183 PHE A CA 1
ATOM 1451 C C . PHE A 1 183 ? -16.632 -3.275 6.819 1.00 91.56 183 PHE A C 1
ATOM 1453 O O . PHE A 1 183 ? -17.081 -2.852 5.759 1.00 91.56 183 PHE A O 1
ATOM 1460 N N . ASN A 1 184 ? -17.399 -3.435 7.903 1.00 92.31 184 ASN A N 1
ATOM 1461 C CA . ASN A 1 184 ? -18.840 -3.166 7.888 1.00 92.31 184 ASN A CA 1
ATOM 1462 C C . ASN A 1 184 ? -19.128 -1.705 7.525 1.00 92.31 184 ASN A C 1
ATOM 1464 O O . ASN A 1 184 ? -19.898 -1.462 6.602 1.00 92.31 184 ASN A O 1
ATOM 1468 N N . LEU A 1 185 ? -18.441 -0.741 8.150 1.00 92.44 185 LEU A N 1
ATOM 1469 C CA . LEU A 1 185 ? -18.694 0.686 7.920 1.00 92.44 185 LEU A CA 1
ATOM 1470 C C . LEU A 1 185 ? -18.437 1.112 6.467 1.00 92.44 185 LEU A C 1
ATOM 1472 O O . LEU A 1 185 ? -19.136 1.967 5.937 1.00 92.44 185 LEU A O 1
ATOM 1476 N N . ASN A 1 186 ? -17.443 0.521 5.798 1.00 82.81 186 ASN A N 1
ATOM 1477 C CA . ASN A 1 186 ? -17.144 0.853 4.401 1.00 82.81 186 ASN A CA 1
ATOM 1478 C C . ASN A 1 186 ? -18.077 0.197 3.379 1.00 82.81 186 ASN A C 1
ATOM 1480 O O . ASN A 1 186 ? -18.061 0.620 2.226 1.00 82.81 186 ASN A O 1
ATOM 1484 N N . ASN A 1 187 ? -18.858 -0.799 3.797 1.00 78.06 187 ASN A N 1
ATOM 1485 C CA . ASN A 1 187 ? -19.862 -1.477 2.976 1.00 78.06 187 ASN A CA 1
ATOM 1486 C C . ASN A 1 187 ? -21.304 -1.141 3.418 1.00 78.06 187 ASN A C 1
ATOM 1488 O O . ASN A 1 187 ? -22.239 -1.790 2.951 1.00 78.06 187 ASN A O 1
ATOM 1492 N N . SER A 1 188 ? -21.462 -0.176 4.336 1.00 67.81 188 SER A N 1
ATOM 1493 C CA . SER A 1 188 ? -22.747 0.356 4.816 1.00 67.81 188 SER A CA 1
ATOM 1494 C C . SER A 1 188 ? -23.247 1.511 3.957 1.00 67.81 188 SER A C 1
ATOM 1496 O O . SER A 1 188 ? -22.392 2.246 3.409 1.00 67.81 188 SER A O 1
#

Secondary structure (DSSP, 8-state):
-----EEEE-S---HHHHHHHHHHHHHHT--EEEESSTT-SSSSHHHHHHHHTTTPPP-SS--HHIIIIIIHHHHHHHTTS-EEEE---BTTS--PPP--SSTTEEEE-TBSS--S-HHHHHHHHSGGGHHHHHHHHHHHS-HHHHHHHHHHHSS--BTTB-HHHHHHHHHHHHHHHHHHHHHHHHT-

pLDDT: mean 90.29, std 6.97, range [60.0, 97.0]

InterPro domains:
  IPR014729 Rossmann-like alpha/beta/alpha sandwich fold [G3DSA:3.40.50.620] (1-151)

Foldseek 3Di:
DDDAAEDQDFVPDDPVVVVVVVVVCVVNVHYHYFAFPPPDPDPGNNVVVCVVVVVDDADPVRNCCCVGRPVVRVCVVCDLAQDEAEDADAQPDPDQDDDDPRPSYAYFHVRHLGRHHPVLLCVCLAQVNLVVLLVLLVVQDDPVLSVQLNVLSNDHDDPVRHRVNSVVSNSVSPSVSVVSSSVVVVVD

Organism: Bacteroides uniformis (NCBI:txid820)